Protein AF-A0A938MP90-F1 (afdb_monomer)

Structure (mmCIF, N/CA/C/O backbone):
data_AF-A0A938MP90-F1
#
_entry.id   AF-A0A938MP90-F1
#
loop_
_atom_site.group_PDB
_atom_site.id
_atom_site.type_symbol
_atom_site.label_atom_id
_atom_site.label_alt_id
_atom_site.label_comp_id
_atom_site.label_asym_id
_atom_site.label_entity_id
_atom_site.label_seq_id
_atom_site.pdbx_PDB_ins_code
_atom_site.Cartn_x
_atom_site.Cartn_y
_atom_site.Cartn_z
_atom_site.occupancy
_atom_site.B_iso_or_equiv
_atom_site.auth_seq_id
_atom_site.auth_comp_id
_atom_site.auth_asym_id
_atom_site.auth_atom_id
_atom_site.pdbx_PDB_model_num
ATOM 1 N N . MET A 1 1 ? -40.987 -25.944 -10.378 1.00 42.84 1 MET A N 1
ATOM 2 C CA . MET A 1 1 ? -39.832 -25.605 -11.232 1.00 42.84 1 MET A CA 1
ATOM 3 C C . MET A 1 1 ? -39.042 -24.527 -10.522 1.00 42.84 1 MET A C 1
ATOM 5 O O . MET A 1 1 ? -39.501 -23.396 -10.463 1.00 42.84 1 MET A O 1
ATOM 9 N N . THR A 1 2 ? -37.918 -24.881 -9.907 1.00 46.34 2 THR A N 1
ATOM 10 C CA . THR A 1 2 ? -36.898 -23.888 -9.548 1.00 46.34 2 THR A CA 1
ATOM 11 C C . THR A 1 2 ? -36.408 -23.252 -10.849 1.00 46.34 2 THR A C 1
ATOM 13 O O . THR A 1 2 ? -36.130 -24.008 -11.781 1.00 46.34 2 THR A O 1
ATOM 16 N N . PRO A 1 3 ? -36.364 -21.915 -10.972 1.00 56.22 3 PRO A N 1
ATOM 17 C CA . PRO A 1 3 ? -35.833 -21.287 -12.174 1.00 56.22 3 PRO A CA 1
ATOM 18 C C . PRO A 1 3 ? -34.393 -21.770 -12.369 1.00 56.22 3 PRO A C 1
ATOM 20 O O . PRO A 1 3 ? -33.594 -21.702 -11.432 1.00 56.22 3 PRO A O 1
ATOM 23 N N . GLU A 1 4 ? -34.083 -22.318 -13.548 1.00 62.59 4 GLU A N 1
ATOM 24 C CA . GLU A 1 4 ? -32.702 -22.634 -13.909 1.00 62.59 4 GLU A CA 1
ATOM 25 C C . GLU A 1 4 ? -31.880 -21.360 -13.734 1.00 62.59 4 GLU A C 1
ATOM 27 O O . GLU A 1 4 ? -32.208 -20.309 -14.290 1.00 62.59 4 GLU A O 1
ATOM 32 N N . SER A 1 5 ? -30.857 -21.428 -12.882 1.00 68.12 5 SER A N 1
ATOM 33 C CA . SER A 1 5 ? -29.956 -20.300 -12.692 1.00 68.12 5 SER A CA 1
ATOM 34 C C . SER A 1 5 ? -29.330 -19.957 -14.046 1.00 68.12 5 SER A C 1
ATOM 36 O O . SER A 1 5 ? -28.859 -20.870 -14.730 1.00 68.12 5 SER A O 1
ATOM 38 N N . PRO A 1 6 ? -29.336 -18.680 -14.462 1.00 75.38 6 PRO A N 1
ATOM 39 C CA . PRO A 1 6 ? -28.821 -18.299 -15.769 1.00 75.38 6 PRO A CA 1
ATOM 40 C C . PRO A 1 6 ? -27.364 -18.750 -15.911 1.00 75.38 6 PRO A C 1
ATOM 42 O O . PRO A 1 6 ? -26.549 -18.555 -15.006 1.00 75.38 6 PRO A O 1
ATOM 45 N N . SER A 1 7 ? -27.031 -19.366 -17.046 1.00 85.38 7 SER A N 1
ATOM 46 C CA . SER A 1 7 ? -25.664 -19.802 -17.329 1.00 85.38 7 SER A CA 1
ATOM 47 C C . SER A 1 7 ? -24.749 -18.582 -17.460 1.00 85.38 7 SER A C 1
ATOM 49 O O . SER A 1 7 ? -24.897 -17.789 -18.391 1.00 85.38 7 SER A O 1
ATOM 51 N N . VAL A 1 8 ? -23.798 -18.427 -16.539 1.00 89.12 8 VAL A N 1
ATOM 52 C CA . VAL A 1 8 ? -22.815 -17.335 -16.576 1.00 89.12 8 VAL A CA 1
ATOM 53 C C . VAL A 1 8 ? -21.704 -17.675 -17.571 1.00 89.12 8 VAL A C 1
ATOM 55 O O . VAL A 1 8 ? -21.086 -18.737 -17.469 1.00 89.12 8 VAL A O 1
ATOM 58 N N . PHE A 1 9 ? -21.426 -16.768 -18.514 1.00 92.88 9 PHE A N 1
ATOM 59 C CA . PHE A 1 9 ? -20.311 -16.897 -19.457 1.00 92.88 9 PHE A CA 1
ATOM 60 C C . PHE A 1 9 ? -18.977 -17.084 -18.719 1.00 92.88 9 PHE A C 1
ATOM 62 O O . PHE A 1 9 ? -18.682 -16.367 -17.765 1.00 92.88 9 PHE A O 1
ATOM 69 N N . GLN A 1 10 ? -18.163 -18.037 -19.177 1.00 95.25 10 GLN A N 1
ATOM 70 C CA . GLN A 1 10 ? -16.856 -18.331 -18.593 1.00 95.25 10 GLN A CA 1
ATOM 71 C C . GLN A 1 10 ? -15.749 -17.803 -19.519 1.00 95.25 10 GLN A C 1
ATOM 73 O O . GLN A 1 10 ? -15.523 -18.396 -20.576 1.00 95.25 10 GLN A O 1
ATOM 78 N N . PRO A 1 11 ? -15.067 -16.698 -19.161 1.00 95.94 11 PRO A N 1
ATOM 79 C CA . PRO A 1 11 ? -13.963 -16.184 -19.962 1.00 95.94 11 PRO A CA 1
ATOM 80 C C . PRO A 1 11 ? -12.750 -17.120 -19.889 1.00 95.94 11 PRO A C 1
ATOM 82 O O . PRO A 1 11 ? -12.587 -17.877 -18.936 1.00 95.94 11 PRO A O 1
ATOM 85 N N . ALA A 1 12 ? -11.859 -17.033 -20.877 1.00 95.81 12 ALA A N 1
ATOM 86 C CA . ALA A 1 12 ? -10.589 -17.763 -20.851 1.00 95.81 12 ALA A CA 1
ATOM 87 C C . ALA A 1 12 ? -9.556 -17.129 -19.900 1.00 95.81 12 ALA A C 1
ATOM 89 O O . ALA A 1 12 ? -8.666 -17.816 -19.409 1.00 95.81 12 ALA A O 1
ATOM 90 N N . LEU A 1 13 ? -9.667 -15.820 -19.652 1.00 94.50 13 LEU A N 1
ATOM 91 C CA . LEU A 1 13 ? -8.764 -15.037 -18.815 1.00 94.50 13 LEU A CA 1
ATOM 92 C C . LEU A 1 13 ? -9.501 -13.808 -18.275 1.00 94.50 13 LEU A C 1
ATOM 94 O O . LEU A 1 13 ? -10.287 -13.189 -18.995 1.00 94.50 13 LEU A O 1
ATOM 98 N N . ILE A 1 14 ? -9.214 -13.433 -17.031 1.00 94.94 14 ILE A N 1
ATOM 99 C CA . ILE A 1 14 ? -9.652 -12.172 -16.431 1.00 94.94 14 ILE A CA 1
ATOM 100 C C . ILE A 1 14 ? -8.426 -11.291 -16.208 1.00 94.94 14 ILE A C 1
ATOM 102 O O . ILE A 1 14 ? -7.503 -11.659 -15.483 1.00 94.94 14 ILE A O 1
ATOM 106 N N . PHE A 1 15 ? -8.431 -10.114 -16.824 1.00 93.81 15 PHE A N 1
ATOM 107 C CA . PHE A 1 15 ? -7.349 -9.145 -16.708 1.00 93.81 15 PHE A CA 1
ATOM 108 C C . PHE A 1 15 ? -7.728 -8.049 -15.711 1.00 93.81 15 PHE A C 1
ATOM 110 O O . PHE A 1 15 ? -8.779 -7.420 -15.842 1.00 93.81 15 PHE A O 1
ATOM 117 N N . LEU A 1 16 ? -6.885 -7.833 -14.704 1.00 93.50 16 LEU A N 1
ATOM 118 C CA . LEU A 1 16 ? -7.105 -6.872 -13.626 1.00 93.50 16 LEU A CA 1
ATOM 119 C C . LEU A 1 16 ? -6.156 -5.690 -13.794 1.00 93.50 16 LEU A C 1
ATOM 121 O O . LEU A 1 16 ? -4.963 -5.869 -14.017 1.00 93.50 16 LEU A O 1
ATOM 125 N N . THR A 1 17 ? -6.677 -4.473 -13.681 1.00 92.00 17 THR A N 1
ATOM 126 C CA . THR A 1 17 ? -5.866 -3.257 -13.777 1.00 92.00 17 THR A CA 1
ATOM 127 C C . THR A 1 17 ? -6.572 -2.068 -13.112 1.00 92.00 17 THR A C 1
ATOM 129 O O . THR A 1 17 ? -7.746 -2.159 -12.753 1.00 92.00 17 THR A O 1
ATOM 132 N N . TYR A 1 18 ? -5.856 -0.958 -12.916 1.00 83.69 18 TYR A N 1
ATOM 133 C CA . TYR A 1 18 ? -6.333 0.329 -12.373 1.00 83.69 18 TYR A CA 1
ATOM 134 C C . TYR A 1 18 ? -6.917 0.347 -10.948 1.00 83.69 18 TYR A C 1
ATOM 136 O O . TYR A 1 18 ? -7.239 1.438 -10.454 1.00 83.69 18 TYR A O 1
ATOM 144 N N . SER A 1 19 ? -7.018 -0.800 -10.280 1.00 85.56 19 SER A N 1
ATOM 145 C CA . SER A 1 19 ? -7.568 -0.954 -8.931 1.00 85.56 19 SER A CA 1
ATOM 146 C C . SER A 1 19 ? -6.771 -1.984 -8.138 1.00 85.56 19 SER A C 1
ATOM 148 O O . SER A 1 19 ? -6.215 -2.919 -8.711 1.00 85.56 19 SER A O 1
ATOM 150 N N . PHE A 1 20 ? -6.740 -1.826 -6.815 1.00 90.69 20 PHE A N 1
ATOM 151 C CA . PHE A 1 20 ? -6.134 -2.804 -5.916 1.00 90.69 20 PHE A CA 1
ATOM 152 C C . PHE A 1 20 ? -6.939 -4.122 -5.958 1.00 90.69 20 PHE A C 1
ATOM 154 O O . PHE A 1 20 ? -8.130 -4.104 -5.626 1.00 90.69 20 PHE A O 1
ATOM 161 N N . PRO A 1 21 ? -6.340 -5.256 -6.374 1.00 89.75 21 PRO A N 1
ATOM 162 C CA . PRO A 1 21 ? -7.043 -6.529 -6.505 1.00 89.75 21 PRO A CA 1
ATOM 163 C C . PRO A 1 21 ? -7.170 -7.215 -5.137 1.00 89.75 21 PRO A C 1
ATOM 165 O O . PRO A 1 21 ? -6.483 -8.193 -4.850 1.00 89.75 21 PRO A O 1
ATOM 168 N N . SER A 1 22 ? -8.045 -6.678 -4.283 1.00 92.62 22 SER A N 1
ATOM 169 C CA . SER A 1 22 ? -8.302 -7.210 -2.939 1.00 92.62 22 SER A CA 1
ATOM 170 C C . SER A 1 22 ? -8.610 -8.710 -2.963 1.00 92.62 22 SER A C 1
ATOM 172 O O . SER A 1 22 ? -9.345 -9.211 -3.820 1.00 92.62 22 SER A O 1
ATOM 174 N N . ARG A 1 23 ? -8.083 -9.437 -1.976 1.00 94.06 23 ARG A N 1
ATOM 175 C CA . ARG A 1 23 ? -8.285 -10.877 -1.797 1.00 94.06 23 ARG A CA 1
ATOM 176 C C . ARG A 1 23 ? -9.751 -11.234 -1.590 1.00 94.06 23 ARG A C 1
ATOM 178 O O . ARG A 1 23 ? -10.171 -12.290 -2.066 1.00 94.06 23 ARG A O 1
ATOM 185 N N . THR A 1 24 ? -10.538 -10.381 -0.929 1.00 91.81 24 THR A N 1
ATOM 186 C CA . THR A 1 24 ? -11.981 -10.618 -0.764 1.00 91.81 24 THR A CA 1
ATOM 187 C C . THR A 1 24 ? -12.698 -10.531 -2.111 1.00 91.81 24 THR A C 1
ATOM 189 O O . THR A 1 24 ? -13.492 -11.414 -2.435 1.00 91.81 24 THR A O 1
ATOM 192 N N . TYR A 1 25 ? -12.340 -9.560 -2.957 1.00 90.50 25 TYR A N 1
ATOM 193 C CA . TYR A 1 25 ? -12.893 -9.420 -4.309 1.00 90.50 25 TYR A CA 1
ATOM 194 C C . TYR A 1 25 ? -12.448 -10.552 -5.236 1.00 90.50 25 TYR A C 1
ATOM 196 O O . TYR A 1 25 ? -13.277 -11.146 -5.924 1.00 90.50 25 TYR A O 1
ATOM 204 N N . LEU A 1 26 ? -11.165 -10.922 -5.212 1.00 92.75 26 LEU A N 1
ATOM 205 C CA . LEU A 1 26 ? -10.653 -12.072 -5.964 1.00 92.75 26 LEU A CA 1
ATOM 206 C C . LEU A 1 26 ? -11.348 -13.374 -5.554 1.00 92.75 26 LEU A C 1
ATOM 208 O O . LEU A 1 26 ? -11.634 -14.211 -6.410 1.00 92.75 26 LEU A O 1
ATOM 212 N N . ARG A 1 27 ? -11.657 -13.550 -4.263 1.00 92.56 27 ARG A N 1
ATOM 213 C CA . ARG A 1 27 ? -12.452 -14.683 -3.777 1.00 92.56 27 ARG A CA 1
ATOM 214 C C . ARG A 1 27 ? -13.852 -14.689 -4.394 1.00 92.56 27 ARG A C 1
ATOM 216 O O . ARG A 1 27 ? -14.271 -15.746 -4.855 1.00 92.56 27 ARG A O 1
ATOM 223 N N . GLN A 1 28 ? -14.537 -13.544 -4.472 1.00 90.81 28 GLN A N 1
ATOM 224 C CA . GLN A 1 28 ? -15.846 -13.462 -5.142 1.00 90.81 28 GLN A CA 1
ATOM 225 C C . GLN A 1 28 ? -15.752 -13.777 -6.636 1.00 90.81 28 GLN A C 1
ATOM 227 O O . GLN A 1 28 ? -16.536 -14.574 -7.146 1.00 90.81 28 GLN A O 1
ATOM 232 N N . ILE A 1 29 ? -14.759 -13.219 -7.334 1.00 93.50 29 ILE A N 1
ATOM 233 C CA . ILE A 1 29 ? -14.530 -13.491 -8.761 1.00 93.50 29 ILE A CA 1
ATOM 234 C C . ILE A 1 29 ? -14.360 -14.999 -8.988 1.00 93.50 29 ILE A C 1
ATOM 236 O O . ILE A 1 29 ? -15.017 -15.565 -9.860 1.00 93.50 29 ILE A O 1
ATOM 240 N N . ARG A 1 30 ? -13.557 -15.671 -8.155 1.00 93.38 30 ARG A N 1
ATOM 241 C CA . ARG A 1 30 ? -13.296 -17.119 -8.245 1.00 93.38 30 ARG A CA 1
ATOM 242 C C . ARG A 1 30 ? -14.498 -18.001 -7.886 1.00 93.38 30 ARG A C 1
ATOM 244 O O . ARG A 1 30 ? -14.520 -19.161 -8.285 1.00 93.38 30 ARG A O 1
ATOM 251 N N . ARG A 1 31 ? -15.499 -17.486 -7.157 1.00 91.75 31 ARG A N 1
ATOM 252 C CA . ARG A 1 31 ? -16.765 -18.210 -6.906 1.00 91.75 31 ARG A CA 1
ATOM 253 C C . ARG A 1 31 ? -17.603 -18.351 -8.176 1.00 91.75 31 ARG A C 1
ATOM 255 O O . ARG A 1 31 ? -18.338 -19.324 -8.311 1.00 91.75 31 ARG A O 1
ATOM 262 N N . VAL A 1 32 ? -17.494 -17.385 -9.087 1.00 93.81 32 VAL A N 1
ATOM 263 C CA . VAL A 1 32 ? -18.327 -17.294 -10.296 1.00 93.81 32 VAL A CA 1
ATOM 264 C C . VAL A 1 32 ? -17.571 -17.750 -11.543 1.00 93.81 32 VAL A C 1
ATOM 266 O O . VAL A 1 32 ? -18.119 -18.472 -12.379 1.00 93.81 32 VAL A O 1
ATOM 269 N N . PHE A 1 33 ? -16.310 -17.343 -11.671 1.00 95.38 33 PHE A N 1
ATOM 270 C CA . PHE A 1 33 ? -15.490 -17.589 -12.848 1.00 95.38 33 PHE A CA 1
ATOM 271 C C . PHE A 1 33 ? -14.375 -18.584 -12.544 1.00 95.38 33 PHE A C 1
ATOM 273 O O . PHE A 1 33 ? -13.603 -18.416 -11.602 1.00 95.38 33 PHE A O 1
ATOM 280 N N . ARG A 1 34 ? -14.245 -19.595 -13.403 1.00 93.25 34 ARG A N 1
ATOM 281 C CA . ARG A 1 34 ? -13.168 -20.600 -13.347 1.00 93.25 34 ARG A CA 1
ATOM 282 C C . ARG A 1 34 ? -11.915 -20.179 -14.124 1.00 93.25 34 ARG A C 1
ATOM 284 O O . ARG A 1 34 ? -11.038 -21.001 -14.369 1.00 93.25 34 ARG A O 1
ATOM 291 N N . ALA A 1 35 ? -11.862 -18.919 -14.545 1.00 94.31 35 ALA A N 1
ATOM 292 C CA . ALA A 1 35 ? -10.788 -18.363 -15.351 1.00 94.31 35 ALA A CA 1
ATOM 293 C C . ALA A 1 35 ? -9.581 -17.966 -14.483 1.00 94.31 35 ALA A C 1
ATOM 295 O O . ALA A 1 35 ? -9.774 -17.486 -13.360 1.00 94.31 35 ALA A O 1
ATOM 296 N N . PRO A 1 36 ? -8.344 -18.093 -14.995 1.00 93.31 36 PRO A N 1
ATOM 297 C CA . PRO A 1 36 ? -7.187 -17.473 -14.367 1.00 93.31 36 PRO A CA 1
ATOM 298 C C . PRO A 1 36 ? -7.341 -15.946 -14.330 1.00 93.31 36 PRO A C 1
ATOM 300 O O . PRO A 1 36 ? -8.009 -15.341 -15.173 1.00 93.31 36 PRO A O 1
ATOM 303 N N . THR A 1 37 ? -6.692 -15.328 -13.347 1.00 93.69 37 THR A N 1
ATOM 304 C CA . THR A 1 37 ? -6.604 -13.873 -13.195 1.00 93.69 37 THR A CA 1
ATOM 305 C C . THR A 1 37 ? -5.163 -13.436 -13.391 1.00 93.69 37 THR A C 1
ATOM 307 O O . THR A 1 37 ? -4.280 -14.059 -12.809 1.00 93.69 37 THR A O 1
ATOM 310 N N . ILE A 1 38 ? -4.936 -12.371 -14.157 1.00 94.56 38 ILE A N 1
ATOM 311 C CA . ILE A 1 38 ? -3.617 -11.746 -14.325 1.00 94.56 38 ILE A CA 1
ATOM 312 C C . ILE A 1 38 ? -3.757 -10.249 -14.070 1.00 94.56 38 ILE A C 1
ATOM 314 O O . ILE A 1 38 ? -4.685 -9.613 -14.576 1.00 94.56 38 ILE A O 1
ATOM 318 N N . SER A 1 39 ? -2.836 -9.685 -13.299 1.00 94.50 39 SER A N 1
ATOM 319 C CA . SER A 1 39 ? -2.770 -8.262 -12.999 1.00 94.50 39 SER A CA 1
ATOM 320 C C . SER A 1 39 ? -1.780 -7.527 -13.903 1.00 94.50 39 SER A C 1
ATOM 322 O O . SER A 1 39 ? -0.648 -7.964 -14.120 1.00 94.50 39 SER A O 1
ATOM 324 N N . SER A 1 40 ? -2.182 -6.357 -14.392 1.00 95.31 40 SER A N 1
ATOM 325 C CA . SER A 1 40 ? -1.273 -5.357 -14.942 1.00 95.31 40 SER A CA 1
ATOM 326 C C . SER A 1 40 ? -1.391 -4.061 -14.167 1.00 95.31 40 SER A C 1
ATOM 328 O O . SER A 1 40 ? -2.476 -3.502 -13.980 1.00 95.31 40 SER A O 1
ATOM 330 N N . TYR A 1 41 ? -0.235 -3.568 -13.751 1.00 96.69 41 TYR A N 1
ATOM 331 C CA . TYR A 1 41 ? -0.112 -2.376 -12.944 1.00 96.69 41 TYR A CA 1
ATOM 332 C C . TYR A 1 41 ? 0.498 -1.227 -13.744 1.00 96.69 41 TYR A C 1
ATOM 334 O O . TYR A 1 41 ? 1.440 -1.399 -14.523 1.00 96.69 41 TYR A O 1
ATOM 342 N N . GLY A 1 42 ? -0.050 -0.040 -13.514 1.00 94.81 42 GLY A N 1
ATOM 343 C CA . GLY A 1 42 ? 0.290 1.167 -14.236 1.00 94.81 42 GLY A CA 1
ATOM 344 C C . GLY A 1 42 ? -0.634 2.326 -13.892 1.00 94.81 42 GLY A C 1
ATOM 345 O O . GLY A 1 42 ? -1.521 2.209 -13.041 1.00 94.81 42 GLY A O 1
ATOM 346 N N . SER A 1 43 ? -0.450 3.438 -14.591 1.00 92.94 43 SER A N 1
ATOM 347 C CA . SER A 1 43 ? -1.325 4.607 -14.505 1.00 92.94 43 SER A CA 1
ATOM 348 C C . SER A 1 43 ? -1.606 5.183 -15.891 1.00 92.94 43 SER A C 1
ATOM 350 O O . SER A 1 43 ? -0.996 4.777 -16.879 1.00 92.94 43 SER A O 1
ATOM 352 N N . THR A 1 44 ? -2.529 6.141 -15.975 1.00 91.19 44 THR A N 1
ATOM 353 C CA . THR A 1 44 ? -2.802 6.865 -17.225 1.00 91.19 44 THR A CA 1
ATOM 354 C C . THR A 1 44 ? -1.545 7.564 -17.746 1.00 91.19 44 THR A C 1
ATOM 356 O O . THR A 1 44 ? -1.276 7.550 -18.941 1.00 91.19 44 THR A O 1
ATOM 359 N N . GLU A 1 45 ? -0.754 8.137 -16.841 1.00 91.56 45 GLU A N 1
ATOM 360 C CA . GLU A 1 45 ? 0.479 8.869 -17.131 1.00 91.56 45 GLU A CA 1
ATOM 361 C C . GLU A 1 45 ? 1.624 7.936 -17.535 1.00 91.56 45 GLU A C 1
ATOM 363 O O . GLU A 1 45 ? 2.481 8.321 -18.327 1.00 91.56 45 GLU A O 1
ATOM 368 N N . THR A 1 46 ? 1.657 6.720 -16.975 1.00 93.31 46 THR A N 1
ATOM 369 C CA . THR A 1 46 ? 2.819 5.827 -17.076 1.00 93.31 46 THR A CA 1
ATOM 370 C C . THR A 1 46 ? 2.634 4.634 -18.009 1.00 93.31 46 THR A C 1
ATOM 372 O O . THR A 1 46 ? 3.619 4.001 -18.385 1.00 93.31 46 THR A O 1
ATOM 375 N N . GLY A 1 47 ? 1.405 4.320 -18.425 1.00 92.69 47 GLY A N 1
ATOM 376 C CA . GLY A 1 47 ? 1.109 3.096 -19.171 1.00 92.69 47 GLY A CA 1
ATOM 377 C C . GLY A 1 47 ? 1.340 1.843 -18.319 1.00 92.69 47 GLY A C 1
ATOM 378 O O . GLY A 1 47 ? 1.159 1.876 -17.105 1.00 92.69 47 GLY A O 1
ATOM 379 N N . HIS A 1 48 ? 1.732 0.727 -18.941 1.00 94.12 48 HIS A N 1
ATOM 380 C CA . HIS A 1 48 ? 1.933 -0.554 -18.252 1.00 94.12 48 HIS A CA 1
ATOM 381 C C . HIS A 1 48 ? 3.347 -0.667 -17.670 1.00 94.12 48 HIS A C 1
ATOM 383 O O . HIS A 1 48 ? 4.306 -0.925 -18.397 1.00 94.12 48 HIS A O 1
ATOM 389 N N . VAL A 1 49 ? 3.463 -0.509 -16.351 1.00 97.12 49 VAL A N 1
ATOM 390 C CA . VAL A 1 49 ? 4.744 -0.501 -15.625 1.00 97.12 49 VAL A CA 1
ATOM 391 C C . VAL A 1 49 ? 5.144 -1.910 -15.185 1.00 97.12 49 VAL A C 1
ATOM 393 O O . VAL A 1 49 ? 6.302 -2.294 -15.337 1.00 97.12 49 VAL A O 1
ATOM 396 N N . PHE A 1 50 ? 4.192 -2.695 -14.671 1.00 97.69 50 PHE A N 1
ATOM 397 C CA . PHE A 1 50 ? 4.413 -4.082 -14.251 1.00 97.69 50 PHE A CA 1
ATOM 398 C C . PHE A 1 50 ? 3.320 -5.015 -14.792 1.00 97.69 50 PHE A C 1
ATOM 400 O O . PHE A 1 50 ? 2.164 -4.612 -14.959 1.00 97.69 50 PHE A O 1
ATOM 407 N N . MET A 1 51 ? 3.674 -6.278 -15.025 1.00 96.38 51 MET A N 1
ATOM 408 C CA . MET A 1 51 ? 2.746 -7.337 -15.429 1.00 96.38 51 MET A CA 1
ATOM 409 C C . MET A 1 51 ? 2.982 -8.604 -14.610 1.00 96.38 51 MET A C 1
ATOM 411 O O . MET A 1 51 ? 4.124 -8.997 -14.377 1.00 96.38 51 MET A O 1
ATOM 415 N N . GLU A 1 52 ? 1.898 -9.218 -14.150 1.00 96.75 52 GLU A N 1
ATOM 416 C CA . GLU A 1 52 ? 1.934 -10.455 -13.381 1.00 96.75 52 GLU A CA 1
ATOM 417 C C . GLU A 1 52 ? 2.268 -11.635 -14.301 1.00 96.75 52 GLU A C 1
ATOM 419 O O . GLU A 1 52 ? 1.703 -11.769 -15.388 1.00 96.75 52 GLU A O 1
ATOM 424 N N . CYS A 1 53 ? 3.214 -12.471 -13.880 1.00 96.06 53 CYS A N 1
ATOM 425 C CA . CYS A 1 53 ? 3.557 -13.713 -14.558 1.00 96.06 53 CYS A CA 1
ATOM 426 C C . CYS A 1 53 ? 2.732 -14.893 -14.033 1.00 96.06 53 CYS A C 1
ATOM 428 O O . CYS A 1 53 ? 1.928 -14.785 -13.110 1.00 96.06 53 CYS A O 1
ATOM 430 N N . GLU A 1 54 ? 2.985 -16.059 -14.606 1.00 94.06 54 GLU A N 1
ATOM 431 C CA . GLU A 1 54 ? 2.307 -17.318 -14.321 1.00 94.06 54 GLU A CA 1
ATOM 432 C C . GLU A 1 54 ? 2.534 -17.807 -12.872 1.00 94.06 54 GLU A C 1
ATOM 434 O O . GLU A 1 54 ? 1.709 -18.543 -12.335 1.00 94.06 54 GLU A O 1
ATOM 439 N N . ASP A 1 55 ? 3.608 -17.346 -12.217 1.00 94.06 55 ASP A N 1
ATOM 440 C CA . ASP A 1 55 ? 3.924 -17.604 -10.801 1.00 94.06 55 ASP A CA 1
ATOM 441 C C . ASP A 1 55 ? 3.327 -16.559 -9.833 1.00 94.06 55 ASP A C 1
ATOM 443 O O . ASP A 1 55 ? 3.625 -16.573 -8.633 1.00 94.06 55 ASP A O 1
ATOM 447 N N . GLY A 1 56 ? 2.537 -15.606 -10.337 1.00 93.38 56 GLY A N 1
ATOM 448 C CA . GLY A 1 56 ? 1.932 -14.536 -9.539 1.00 93.38 56 GLY A CA 1
ATOM 449 C C . GLY A 1 56 ? 2.911 -13.444 -9.088 1.00 93.38 56 GLY A C 1
ATOM 450 O O . GLY A 1 56 ? 2.648 -12.739 -8.113 1.00 93.38 56 GLY A O 1
ATOM 451 N N . ARG A 1 57 ? 4.074 -13.317 -9.746 1.00 96.81 57 ARG A N 1
ATOM 452 C CA . ARG A 1 57 ? 5.040 -12.228 -9.504 1.00 96.81 57 ARG A CA 1
ATOM 453 C C . ARG A 1 57 ? 4.865 -11.121 -10.531 1.00 96.81 57 ARG A C 1
ATOM 455 O O . ARG A 1 57 ? 4.613 -11.395 -11.698 1.00 96.81 57 ARG A O 1
ATOM 462 N N . LEU A 1 58 ? 5.054 -9.871 -10.126 1.00 97.31 58 LEU A N 1
ATOM 463 C CA . LEU A 1 58 ? 4.937 -8.708 -11.005 1.00 97.31 58 LEU A CA 1
ATOM 464 C C . LEU A 1 58 ? 6.311 -8.340 -11.577 1.00 97.31 58 LEU A C 1
ATOM 466 O O . LEU A 1 58 ? 7.193 -7.903 -10.840 1.00 97.31 58 LEU A O 1
ATOM 470 N N . HIS A 1 59 ? 6.487 -8.480 -12.887 1.00 98.12 59 HIS A N 1
ATOM 471 C CA . HIS A 1 59 ? 7.722 -8.128 -13.587 1.00 98.12 59 HIS A CA 1
ATOM 472 C C . HIS A 1 59 ? 7.624 -6.746 -14.225 1.00 98.12 59 HIS A C 1
ATOM 474 O O . HIS A 1 59 ? 6.605 -6.412 -14.833 1.00 98.12 59 HIS A O 1
ATOM 480 N N . GLN A 1 60 ? 8.683 -5.948 -14.087 1.00 98.12 60 GLN A N 1
ATOM 481 C CA . GLN A 1 60 ? 8.777 -4.639 -14.728 1.00 98.12 60 GLN A CA 1
ATOM 482 C C . GLN A 1 60 ? 8.774 -4.792 -16.253 1.00 98.12 60 GLN A C 1
ATOM 484 O O . GLN A 1 60 ? 9.501 -5.618 -16.805 1.00 98.12 60 GLN A O 1
ATOM 489 N N . ASN A 1 61 ? 8.017 -3.943 -16.944 1.00 96.88 61 ASN A N 1
ATOM 490 C CA . ASN A 1 61 ? 8.107 -3.812 -18.392 1.00 96.88 61 ASN A CA 1
ATOM 491 C C . ASN A 1 61 ? 9.318 -2.935 -18.759 1.00 96.88 61 ASN A C 1
ATOM 493 O O . ASN A 1 61 ? 9.199 -1.716 -18.908 1.00 96.88 61 ASN A O 1
ATOM 497 N N . THR A 1 62 ? 10.503 -3.548 -18.829 1.00 96.94 62 THR A N 1
ATOM 498 C CA . THR A 1 62 ? 11.784 -2.841 -19.014 1.00 96.94 62 THR A CA 1
ATOM 499 C C . THR A 1 62 ? 11.933 -2.161 -20.367 1.00 96.94 62 THR A C 1
ATOM 501 O O . THR A 1 62 ? 12.664 -1.180 -20.458 1.00 96.94 62 THR A O 1
ATOM 504 N N . ASP A 1 63 ? 11.226 -2.642 -21.389 1.00 95.06 63 ASP A N 1
ATOM 505 C CA . ASP A 1 63 ? 11.239 -2.037 -22.726 1.00 95.06 63 ASP A CA 1
ATOM 506 C C . ASP A 1 63 ? 10.400 -0.751 -22.769 1.00 95.06 63 ASP A C 1
ATOM 508 O O . ASP A 1 63 ? 10.606 0.115 -23.615 1.00 95.06 63 ASP A O 1
ATOM 512 N N . HIS A 1 64 ? 9.460 -0.602 -21.831 1.00 95.25 64 HIS A N 1
ATOM 513 C CA . HIS A 1 64 ? 8.550 0.540 -21.756 1.00 95.25 64 HIS A CA 1
ATOM 514 C C . HIS A 1 64 ? 8.982 1.587 -20.728 1.00 95.25 64 HIS A C 1
ATOM 516 O O . HIS A 1 64 ? 8.752 2.780 -20.924 1.00 95.25 64 HIS A O 1
ATOM 522 N N . CYS A 1 65 ? 9.578 1.174 -19.607 1.00 96.81 65 CYS A N 1
ATOM 523 C CA . CYS A 1 65 ? 9.884 2.101 -18.522 1.00 96.81 65 CYS A CA 1
ATOM 524 C C . CYS A 1 65 ? 11.070 1.681 -17.648 1.00 96.81 65 CYS A C 1
ATOM 526 O O . CYS A 1 65 ? 11.396 0.501 -17.487 1.00 96.81 65 CYS A O 1
ATOM 528 N N . ARG A 1 66 ? 11.658 2.680 -16.987 1.00 97.31 66 ARG A N 1
ATOM 529 C CA . ARG A 1 66 ? 12.575 2.528 -15.855 1.00 97.31 66 ARG A CA 1
ATOM 530 C C . ARG A 1 66 ? 11.840 2.865 -14.565 1.00 97.31 66 ARG A C 1
ATOM 532 O O . ARG A 1 66 ? 11.222 3.921 -14.456 1.00 97.31 66 ARG A O 1
ATOM 539 N N . VAL A 1 67 ? 11.980 1.995 -13.571 1.00 98.19 67 VAL A N 1
ATOM 540 C CA . VAL A 1 67 ? 11.452 2.213 -12.222 1.00 98.19 67 VAL A CA 1
ATOM 541 C C . VAL A 1 67 ? 12.599 2.438 -11.243 1.00 98.19 67 VAL A C 1
ATOM 543 O O . VAL A 1 67 ? 13.401 1.538 -10.991 1.00 98.19 67 VAL A O 1
ATOM 546 N N . ASP A 1 68 ? 12.674 3.633 -10.669 1.00 97.62 68 ASP A N 1
ATOM 547 C CA . ASP A 1 68 ? 13.530 3.915 -9.523 1.00 97.62 68 ASP A CA 1
ATOM 548 C C . ASP A 1 68 ? 12.747 3.605 -8.242 1.00 97.62 68 ASP A C 1
ATOM 550 O O . ASP A 1 68 ? 11.806 4.311 -7.874 1.00 97.62 68 ASP A O 1
ATOM 554 N N . PHE A 1 69 ? 13.120 2.512 -7.580 1.00 96.38 69 PHE A N 1
ATOM 555 C CA . PHE A 1 69 ? 12.532 2.115 -6.306 1.00 96.38 69 PHE A CA 1
ATOM 556 C C . PHE A 1 69 ? 13.175 2.901 -5.163 1.00 96.38 69 PHE A C 1
ATOM 558 O O . PHE A 1 69 ? 14.401 2.938 -5.042 1.00 96.38 69 PHE A O 1
ATOM 565 N N . GLN A 1 70 ? 12.346 3.518 -4.325 1.00 92.44 70 GLN A N 1
ATOM 566 C CA . GLN A 1 70 ? 12.793 4.243 -3.143 1.00 92.44 70 GLN A CA 1
ATOM 567 C C . GLN A 1 70 ? 12.325 3.502 -1.884 1.00 92.44 70 GLN A C 1
ATOM 569 O O . GLN A 1 70 ? 11.148 3.634 -1.526 1.00 92.44 70 GLN A O 1
ATOM 574 N N . PRO A 1 71 ? 13.210 2.735 -1.219 1.00 89.31 71 PRO A N 1
ATOM 575 C CA . PRO A 1 71 ? 12.849 1.983 -0.025 1.00 89.31 71 PRO A CA 1
ATOM 576 C C . PRO A 1 71 ? 12.463 2.916 1.123 1.00 89.31 71 PRO A C 1
ATOM 578 O O . PRO A 1 71 ? 12.936 4.052 1.218 1.00 89.31 71 PRO A O 1
ATOM 581 N N . TRP A 1 72 ? 11.608 2.423 2.009 1.00 84.12 72 TRP A N 1
ATOM 582 C CA . TRP A 1 72 ? 11.330 3.072 3.282 1.00 84.12 72 TRP A CA 1
ATOM 583 C C . TRP A 1 72 ? 12.453 2.807 4.283 1.00 84.12 72 TRP A C 1
ATOM 585 O O . TRP A 1 72 ? 13.127 1.779 4.245 1.00 84.12 72 TRP A O 1
ATOM 595 N N . ALA A 1 73 ? 12.644 3.742 5.211 1.00 75.75 73 ALA A N 1
ATOM 596 C CA . ALA A 1 73 ? 13.569 3.541 6.315 1.00 75.75 73 ALA A CA 1
ATOM 597 C C . ALA A 1 73 ? 13.077 2.413 7.239 1.00 75.75 73 ALA A C 1
ATOM 599 O O . ALA A 1 73 ? 11.875 2.182 7.404 1.00 75.75 73 ALA A O 1
ATOM 600 N N . THR A 1 74 ? 14.010 1.715 7.877 1.00 67.94 74 THR A N 1
ATOM 601 C CA . THR A 1 74 ? 13.707 0.878 9.046 1.00 67.94 74 THR A CA 1
ATOM 602 C C . THR A 1 74 ? 13.375 1.805 10.224 1.00 67.94 74 THR A C 1
ATOM 604 O O . THR A 1 74 ? 14.088 2.790 10.402 1.00 67.94 74 THR A O 1
ATOM 607 N N . PRO A 1 75 ? 12.334 1.534 11.038 1.00 64.44 75 PRO A N 1
ATOM 608 C CA . PRO A 1 75 ? 11.499 0.325 11.092 1.00 64.44 75 PRO A CA 1
ATOM 609 C C . PRO A 1 75 ? 10.227 0.366 10.225 1.00 64.44 75 PRO A C 1
ATOM 611 O O . PRO A 1 75 ? 9.462 -0.593 10.226 1.00 64.44 75 PRO A O 1
ATOM 614 N N . SER A 1 76 ? 9.990 1.450 9.489 1.00 63.38 76 SER A N 1
ATOM 615 C CA . SER A 1 76 ? 8.730 1.726 8.788 1.00 63.38 76 SER A CA 1
ATOM 616 C C . SER A 1 76 ? 8.401 0.760 7.643 1.00 63.38 76 SER A C 1
ATOM 618 O O . SER A 1 76 ? 7.241 0.608 7.285 1.00 63.38 76 SER A O 1
ATOM 620 N N . GLY A 1 77 ? 9.386 0.085 7.054 1.00 65.94 77 GLY A N 1
ATOM 621 C CA . GLY A 1 77 ? 9.130 -0.895 5.987 1.00 65.94 77 GLY A CA 1
ATOM 622 C C . GLY A 1 77 ? 10.324 -1.739 5.564 1.00 65.94 77 GLY A C 1
ATOM 623 O O . GLY A 1 77 ? 10.135 -2.753 4.894 1.00 65.94 77 GLY A O 1
ATOM 624 N N . GLY A 1 78 ? 11.535 -1.354 5.977 1.00 76.75 78 GLY A N 1
ATOM 625 C CA . GLY A 1 78 ? 12.759 -2.043 5.584 1.00 76.75 78 GLY A CA 1
ATOM 626 C C . GLY A 1 78 ? 13.094 -1.853 4.097 1.00 76.75 78 GLY A C 1
ATOM 627 O O . GLY A 1 78 ? 12.407 -1.118 3.387 1.00 76.75 78 GLY A O 1
ATOM 628 N N . PRO A 1 79 ? 14.153 -2.517 3.602 1.00 86.25 79 PRO A N 1
ATOM 629 C CA . PRO A 1 79 ? 14.676 -2.275 2.258 1.00 86.25 79 PRO A CA 1
ATOM 630 C C . PRO A 1 79 ? 13.757 -2.776 1.136 1.00 86.25 79 PRO A C 1
ATOM 632 O O . PRO A 1 79 ? 13.965 -2.410 -0.016 1.00 86.25 79 PRO A O 1
ATOM 635 N N . ASP A 1 80 ? 12.754 -3.596 1.455 1.00 93.25 80 ASP A N 1
ATOM 636 C CA . ASP A 1 80 ? 11.942 -4.292 0.455 1.00 93.25 80 ASP A CA 1
ATOM 637 C C . ASP A 1 80 ? 10.606 -3.601 0.171 1.00 93.25 80 ASP A C 1
ATOM 639 O O . ASP A 1 80 ? 9.965 -3.914 -0.831 1.00 93.25 80 ASP A O 1
ATOM 643 N N . ARG A 1 81 ? 10.172 -2.661 1.020 1.00 93.44 81 ARG A N 1
ATOM 644 C CA . ARG A 1 81 ? 8.944 -1.873 0.830 1.00 93.44 81 ARG A CA 1
ATOM 645 C C . ARG A 1 81 ? 9.283 -0.424 0.535 1.00 93.44 81 ARG A C 1
ATOM 647 O O . ARG A 1 81 ? 10.171 0.147 1.161 1.00 93.44 81 ARG A O 1
ATOM 654 N N . GLY A 1 82 ? 8.582 0.183 -0.416 1.00 91.56 82 GLY A N 1
ATOM 655 C CA . GLY A 1 82 ? 8.944 1.522 -0.858 1.00 91.56 82 GLY A CA 1
ATOM 656 C C . GLY A 1 82 ? 8.040 2.110 -1.926 1.00 91.56 82 GLY A C 1
ATOM 657 O O . GLY A 1 82 ? 7.049 1.510 -2.343 1.00 91.56 82 GLY A O 1
ATOM 658 N N . ARG A 1 83 ? 8.404 3.317 -2.361 1.00 94.00 83 ARG A N 1
ATOM 659 C CA . ARG A 1 83 ? 7.710 4.060 -3.419 1.00 94.00 83 ARG A CA 1
ATOM 660 C C . ARG A 1 83 ? 8.312 3.751 -4.784 1.00 94.00 83 ARG A C 1
ATOM 662 O O . ARG A 1 83 ? 9.485 3.390 -4.893 1.00 94.00 83 ARG A O 1
ATOM 669 N N . LEU A 1 84 ? 7.516 3.970 -5.823 1.00 96.31 84 LEU A N 1
ATOM 670 C CA . LEU A 1 84 ? 7.928 3.814 -7.213 1.00 96.31 84 LEU A CA 1
ATOM 671 C C . LEU A 1 84 ? 8.004 5.181 -7.897 1.00 96.31 84 LEU A C 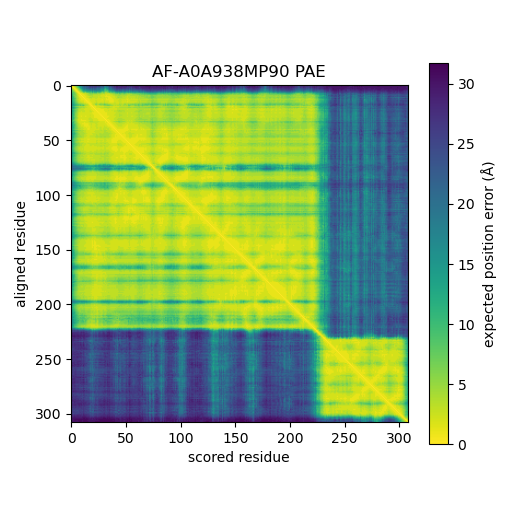1
ATOM 673 O O . LEU A 1 84 ? 6.998 5.882 -8.001 1.00 96.31 84 LEU A O 1
ATOM 677 N N . LEU A 1 85 ? 9.184 5.535 -8.404 1.00 97.50 85 LEU A N 1
ATOM 678 C CA . LEU A 1 85 ? 9.355 6.661 -9.317 1.00 97.50 85 LEU A CA 1
ATOM 679 C C . LEU A 1 85 ? 9.522 6.109 -10.733 1.00 97.50 85 LEU A C 1
ATOM 681 O O . LEU A 1 85 ? 10.403 5.284 -10.981 1.00 97.50 85 LEU A O 1
ATOM 685 N N . VAL A 1 86 ? 8.676 6.543 -11.662 1.00 97.81 86 VAL A N 1
ATOM 686 C CA . VAL A 1 86 ? 8.599 5.947 -13.001 1.00 97.81 86 VAL A CA 1
ATOM 687 C C . VAL A 1 86 ? 9.092 6.925 -14.059 1.00 97.81 86 VAL A C 1
ATOM 689 O O . VAL A 1 86 ? 8.688 8.085 -14.099 1.00 97.81 86 VAL A O 1
ATOM 692 N N . THR A 1 87 ? 9.957 6.432 -14.937 1.00 96.75 87 THR A N 1
ATOM 693 C CA . THR A 1 87 ? 10.379 7.112 -16.161 1.00 96.75 87 THR A CA 1
ATOM 694 C C . THR A 1 87 ? 9.909 6.294 -17.354 1.00 96.75 87 THR A C 1
ATOM 696 O O . THR A 1 87 ? 10.264 5.121 -17.463 1.00 96.75 87 THR A O 1
ATOM 699 N N . VAL A 1 88 ? 9.107 6.891 -18.234 1.00 96.25 88 VAL A N 1
ATOM 700 C CA . VAL A 1 88 ? 8.535 6.201 -19.401 1.00 96.25 88 VAL A CA 1
ATOM 701 C C . VAL A 1 88 ? 9.378 6.477 -20.635 1.00 96.25 88 VAL A C 1
ATOM 703 O O . VAL A 1 88 ? 9.812 7.605 -20.870 1.00 96.25 88 VAL A O 1
ATOM 706 N N . PHE A 1 89 ? 9.592 5.441 -21.434 1.00 93.81 89 PHE A N 1
ATOM 707 C CA . PHE A 1 89 ? 10.285 5.528 -22.707 1.00 93.81 89 PHE A CA 1
ATOM 708 C C . PHE A 1 89 ? 9.288 5.708 -23.852 1.00 93.81 89 PHE A C 1
ATOM 710 O O . PHE A 1 89 ? 8.101 5.420 -23.732 1.00 93.81 89 PHE A O 1
ATOM 717 N N . HIS A 1 90 ? 9.778 6.188 -24.991 1.00 86.81 90 HIS A N 1
ATOM 718 C CA . HIS A 1 90 ? 9.027 6.185 -26.252 1.00 86.81 90 HIS A CA 1
ATOM 719 C C . HIS A 1 90 ? 7.718 7.005 -26.275 1.00 86.81 90 HIS A C 1
ATOM 721 O O . HIS A 1 90 ? 6.915 6.838 -27.190 1.00 86.81 90 HIS A O 1
ATOM 727 N N . ASN A 1 91 ? 7.526 7.951 -25.347 1.00 83.44 91 ASN A N 1
ATOM 728 C CA . ASN A 1 91 ? 6.442 8.934 -25.412 1.00 83.44 91 ASN A CA 1
ATOM 729 C C . ASN A 1 91 ? 6.979 10.325 -25.793 1.00 83.44 91 ASN A C 1
ATOM 731 O O . ASN A 1 91 ? 7.409 11.099 -24.941 1.00 83.44 91 ASN A O 1
ATOM 735 N N . SER A 1 92 ? 6.960 10.646 -27.090 1.00 84.06 92 SER A N 1
ATOM 736 C CA . SER A 1 92 ? 7.455 11.928 -27.618 1.00 84.06 92 SER A CA 1
ATOM 737 C C . SER A 1 92 ? 6.553 13.127 -27.311 1.00 84.06 92 SER A C 1
ATOM 739 O O . SER A 1 92 ? 6.975 14.264 -27.498 1.00 84.06 92 SER A O 1
ATOM 741 N N . TRP A 1 93 ? 5.312 12.888 -26.880 1.00 88.25 93 TRP A N 1
ATOM 742 C CA . TRP A 1 93 ? 4.314 13.934 -26.629 1.00 88.25 93 TRP A CA 1
ATOM 743 C C . TRP A 1 93 ? 4.214 14.304 -25.152 1.00 88.25 93 TRP A C 1
ATOM 745 O O . TRP A 1 93 ? 3.861 15.432 -24.818 1.00 88.25 93 TRP A O 1
ATOM 755 N N . PHE A 1 94 ? 4.524 13.356 -24.268 1.00 85.06 94 PHE A N 1
ATOM 756 C CA . PHE A 1 94 ? 4.418 13.516 -22.827 1.00 85.06 94 PHE A CA 1
ATOM 757 C C . PHE A 1 94 ? 5.606 12.835 -22.144 1.00 85.06 94 PHE A C 1
ATOM 759 O O . PHE A 1 94 ? 5.632 11.618 -21.951 1.00 85.06 94 PHE A O 1
ATOM 766 N N . ILE A 1 95 ? 6.616 13.642 -21.815 1.00 88.06 95 ILE A N 1
ATOM 767 C CA . ILE A 1 95 ? 7.857 13.177 -21.196 1.00 88.06 95 ILE A CA 1
ATOM 768 C C . ILE A 1 95 ? 7.637 13.041 -19.688 1.00 88.06 95 ILE A C 1
ATOM 770 O O . ILE A 1 95 ? 7.414 14.028 -18.989 1.00 88.06 95 ILE A O 1
ATOM 774 N N . VAL A 1 96 ? 7.742 11.811 -19.191 1.00 90.88 96 VAL A N 1
ATOM 775 C CA . VAL A 1 96 ? 7.582 11.469 -17.774 1.00 90.88 96 VAL A CA 1
ATOM 776 C C . VAL A 1 96 ? 8.928 11.006 -17.233 1.00 90.88 96 VAL A C 1
ATOM 778 O O . VAL A 1 96 ? 9.406 9.939 -17.616 1.00 90.88 96 VAL A O 1
ATOM 781 N N . LEU A 1 97 ? 9.539 11.801 -16.352 1.00 94.94 97 LEU A N 1
ATOM 782 C CA . LEU A 1 97 ? 10.821 11.497 -15.708 1.00 94.94 97 LEU A CA 1
ATOM 783 C C . LEU A 1 97 ? 10.634 11.412 -14.195 1.00 94.94 97 LEU A C 1
ATOM 785 O O . LEU A 1 97 ? 10.160 12.368 -13.585 1.00 94.94 97 LEU A O 1
ATOM 789 N N . ARG A 1 98 ? 11.040 10.283 -13.597 1.00 95.56 98 ARG A N 1
ATOM 790 C CA . ARG A 1 98 ? 10.979 10.015 -12.145 1.00 95.56 98 ARG A CA 1
ATOM 791 C C . ARG A 1 98 ? 9.655 10.450 -11.502 1.00 95.56 98 ARG A C 1
ATOM 793 O O . ARG A 1 98 ? 9.640 11.004 -10.405 1.00 95.56 98 ARG A O 1
ATOM 800 N N . PHE A 1 99 ? 8.547 10.200 -12.190 1.00 94.94 99 PHE A N 1
ATOM 801 C CA . PHE A 1 99 ? 7.219 10.556 -11.719 1.00 94.94 99 PHE A CA 1
ATOM 802 C C . PHE A 1 99 ? 6.849 9.715 -10.504 1.00 94.94 99 PHE A C 1
ATOM 804 O O . PHE A 1 99 ? 6.850 8.485 -10.574 1.00 94.94 99 PHE A O 1
ATOM 811 N N . ASP A 1 100 ? 6.542 10.387 -9.399 1.00 95.06 100 ASP A N 1
ATOM 812 C CA . ASP A 1 100 ? 6.055 9.740 -8.188 1.00 95.06 100 ASP A CA 1
ATOM 813 C C . ASP A 1 100 ? 4.612 9.290 -8.399 1.00 95.06 100 ASP A C 1
ATOM 815 O O . ASP A 1 100 ? 3.676 10.089 -8.377 1.00 95.06 100 ASP A O 1
ATOM 819 N N . ILE A 1 101 ? 4.437 7.988 -8.627 1.00 94.62 101 ILE A N 1
ATOM 820 C CA . ILE A 1 101 ? 3.120 7.403 -8.897 1.00 94.62 101 ILE A CA 1
ATOM 821 C C . ILE A 1 101 ? 2.225 7.397 -7.643 1.00 94.62 101 ILE A C 1
ATOM 823 O O . ILE A 1 101 ? 1.002 7.254 -7.743 1.00 94.62 101 ILE A O 1
ATOM 827 N N . GLY A 1 102 ? 2.818 7.595 -6.457 1.00 92.81 102 GLY A N 1
ATOM 828 C CA . GLY A 1 102 ? 2.117 7.647 -5.177 1.00 92.81 102 GLY A CA 1
ATOM 829 C C . GLY A 1 102 ? 1.618 6.290 -4.676 1.00 92.81 102 GLY A C 1
ATOM 830 O O . GLY A 1 102 ? 0.719 6.251 -3.833 1.00 92.81 102 GLY A O 1
ATOM 831 N N . ASP A 1 103 ? 2.167 5.191 -5.190 1.00 94.81 103 ASP A N 1
ATOM 832 C CA . ASP A 1 103 ? 1.855 3.821 -4.778 1.00 94.81 103 ASP A CA 1
ATOM 833 C C . ASP A 1 103 ? 3.029 3.182 -4.022 1.00 94.81 103 ASP A C 1
ATOM 835 O O . ASP A 1 103 ? 4.192 3.574 -4.169 1.00 94.81 103 ASP A O 1
ATOM 839 N N . VAL A 1 104 ? 2.699 2.189 -3.202 1.00 94.44 104 VAL A N 1
ATOM 840 C CA . VAL A 1 104 ? 3.630 1.393 -2.403 1.00 94.44 104 VAL A CA 1
ATOM 841 C C . VAL A 1 104 ? 3.821 0.041 -3.068 1.00 94.44 104 VAL A C 1
ATOM 843 O O . VAL A 1 104 ? 2.854 -0.609 -3.466 1.00 94.44 104 VAL A O 1
ATOM 846 N N . ALA A 1 105 ? 5.064 -0.409 -3.162 1.00 96.44 105 ALA A N 1
ATOM 847 C CA . ALA A 1 105 ? 5.418 -1.710 -3.702 1.00 96.44 105 ALA A CA 1
ATOM 848 C C . ALA A 1 105 ? 6.287 -2.494 -2.725 1.00 96.44 105 ALA A C 1
ATOM 850 O O . ALA A 1 105 ? 7.053 -1.910 -1.955 1.00 96.44 105 ALA A O 1
ATOM 851 N N . ARG A 1 106 ? 6.193 -3.822 -2.815 1.00 96.62 106 ARG A N 1
ATOM 852 C CA . ARG A 1 106 ? 7.055 -4.770 -2.110 1.00 96.62 106 ARG A CA 1
ATOM 853 C C . ARG A 1 106 ? 7.866 -5.573 -3.117 1.00 96.62 106 ARG A C 1
ATOM 855 O O . ARG A 1 106 ? 7.283 -6.272 -3.951 1.00 96.62 106 ARG A O 1
ATOM 862 N N . LEU A 1 107 ? 9.190 -5.480 -3.035 1.00 97.25 107 LEU A N 1
ATOM 863 C CA . LEU A 1 107 ? 10.117 -6.282 -3.829 1.00 97.25 107 LEU A CA 1
ATOM 864 C C . LEU A 1 107 ? 9.926 -7.773 -3.530 1.00 97.25 107 LEU A C 1
ATOM 866 O O . LEU A 1 107 ? 9.598 -8.165 -2.409 1.00 97.25 107 LEU A O 1
ATOM 870 N N . ASP A 1 108 ? 10.124 -8.614 -4.541 1.00 96.56 108 ASP A N 1
ATOM 871 C CA . ASP A 1 108 ? 10.173 -10.057 -4.338 1.00 96.56 108 ASP A CA 1
ATOM 872 C C . ASP A 1 108 ? 11.588 -10.495 -3.949 1.00 96.56 108 ASP A C 1
ATOM 874 O O . ASP A 1 108 ? 12.524 -10.391 -4.741 1.00 96.56 108 ASP A O 1
ATOM 878 N N . THR A 1 109 ? 11.735 -11.012 -2.732 1.00 94.50 109 THR A N 1
ATOM 879 C CA . THR A 1 109 ? 13.018 -11.458 -2.170 1.00 94.50 109 THR A CA 1
ATOM 880 C C . THR A 1 109 ? 13.221 -12.972 -2.248 1.00 94.50 109 THR A C 1
ATOM 882 O O . THR A 1 109 ? 14.229 -13.489 -1.769 1.00 94.50 109 THR A O 1
ATOM 885 N N . ARG A 1 110 ? 12.314 -13.719 -2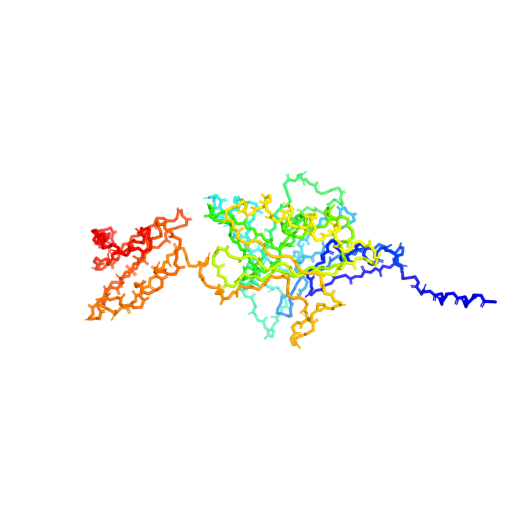.896 1.00 93.81 110 ARG A N 1
ATOM 886 C CA . ARG A 1 110 ? 12.344 -15.196 -2.970 1.00 93.81 110 ARG A CA 1
ATOM 887 C C . ARG A 1 110 ? 13.350 -15.744 -3.995 1.00 93.81 110 ARG A C 1
ATOM 889 O O . ARG A 1 110 ? 13.280 -16.917 -4.353 1.00 93.81 110 ARG A O 1
ATOM 896 N N . GLY A 1 111 ? 14.259 -14.909 -4.497 1.00 92.94 111 GLY A N 1
ATOM 897 C CA . GLY A 1 111 ? 15.210 -15.250 -5.558 1.00 92.94 111 GLY A CA 1
ATOM 898 C C . GLY A 1 111 ? 14.605 -15.179 -6.969 1.00 92.94 111 GLY A C 1
ATOM 899 O O . GLY A 1 111 ? 13.527 -14.607 -7.141 1.00 92.94 111 GLY A O 1
ATOM 900 N N . PRO A 1 112 ? 15.277 -15.741 -7.994 1.00 95.56 112 PRO A N 1
ATOM 901 C CA . PRO A 1 112 ? 14.811 -15.706 -9.382 1.00 95.56 112 PRO A CA 1
ATOM 902 C C . PRO A 1 112 ? 13.391 -16.258 -9.558 1.00 95.56 112 PRO A C 1
ATOM 904 O O . PRO A 1 112 ? 12.975 -17.185 -8.859 1.00 95.56 112 PRO A O 1
ATOM 907 N N . CYS A 1 113 ? 12.632 -15.683 -10.491 1.00 97.06 113 CYS A N 1
ATOM 908 C CA . CYS A 1 113 ? 11.285 -16.159 -10.787 1.00 97.06 113 CYS A CA 1
ATOM 909 C C . CYS A 1 113 ? 11.328 -17.439 -11.647 1.00 97.06 113 CYS A C 1
ATOM 911 O O . CYS A 1 113 ? 12.060 -17.452 -12.642 1.00 97.06 113 CYS A O 1
ATOM 913 N N . PRO A 1 114 ? 10.538 -18.484 -11.326 1.00 96.50 114 PRO A N 1
ATOM 914 C CA . PRO A 1 114 ? 10.465 -19.705 -12.135 1.00 96.50 114 PRO A CA 1
ATOM 915 C C . PRO A 1 114 ? 10.029 -19.472 -13.588 1.00 96.50 114 PRO A C 1
ATOM 917 O O . PRO A 1 114 ? 10.467 -20.209 -14.468 1.00 96.50 114 PRO A O 1
ATOM 920 N N . CYS A 1 115 ? 9.267 -18.408 -13.870 1.00 96.25 115 CYS A N 1
ATOM 921 C CA . CYS A 1 115 ? 8.898 -18.019 -15.235 1.00 96.25 115 CYS A CA 1
ATOM 922 C C . CYS A 1 115 ? 10.091 -17.648 -16.145 1.00 96.25 115 CYS A C 1
ATOM 924 O O . CYS A 1 115 ? 9.912 -17.449 -17.345 1.00 96.25 115 CYS A O 1
ATOM 926 N N . GLY A 1 116 ? 11.305 -17.512 -15.594 1.00 95.94 116 GLY A N 1
ATOM 927 C CA . GLY A 1 116 ? 12.538 -17.270 -16.349 1.00 95.94 116 GLY A CA 1
ATOM 928 C C . GLY A 1 116 ? 12.816 -15.805 -16.698 1.00 95.94 116 GLY A C 1
ATOM 929 O O . GLY A 1 116 ? 13.880 -15.501 -17.234 1.00 95.94 116 GLY A O 1
ATOM 930 N N . ARG A 1 117 ? 11.907 -14.876 -16.373 1.00 95.12 117 ARG A N 1
ATOM 931 C CA . ARG A 1 117 ? 12.124 -13.433 -16.566 1.00 95.12 117 ARG A CA 1
ATOM 932 C C . ARG A 1 117 ? 13.090 -12.893 -15.508 1.00 95.12 117 ARG A C 1
ATOM 934 O O . ARG A 1 117 ? 12.852 -13.037 -14.310 1.00 95.12 117 ARG A O 1
ATOM 941 N N . THR A 1 118 ? 14.160 -12.245 -15.962 1.00 93.44 118 THR A N 1
ATOM 942 C CA . THR A 1 118 ? 15.252 -11.737 -15.107 1.00 93.44 118 THR A CA 1
ATOM 943 C C . THR A 1 118 ? 15.522 -10.241 -15.269 1.00 93.44 118 THR A C 1
ATOM 945 O O . THR A 1 118 ? 16.337 -9.687 -14.535 1.00 93.44 118 THR A O 1
ATOM 948 N N . ALA A 1 119 ? 14.862 -9.579 -16.222 1.00 94.56 119 ALA A N 1
ATOM 949 C CA . ALA A 1 119 ? 15.066 -8.163 -16.495 1.00 94.56 119 ALA A CA 1
ATOM 950 C C . ALA A 1 119 ? 14.299 -7.273 -15.503 1.00 94.56 119 ALA A C 1
ATOM 952 O O . ALA A 1 119 ? 13.121 -7.501 -15.227 1.00 94.56 119 ALA A O 1
ATOM 953 N N . GLY A 1 120 ? 14.965 -6.219 -15.022 1.00 95.62 120 GLY A N 1
ATOM 954 C CA . GLY A 1 120 ? 14.354 -5.185 -14.187 1.00 95.62 120 GLY A CA 1
ATOM 955 C C . GLY A 1 120 ? 13.951 -5.657 -12.790 1.00 95.62 120 GLY A C 1
ATOM 956 O O . GLY A 1 120 ? 14.465 -6.641 -12.259 1.00 95.62 120 GLY A O 1
ATOM 957 N N . LEU A 1 121 ? 13.045 -4.903 -12.167 1.00 97.25 121 LEU A N 1
ATOM 958 C CA . LEU A 1 121 ? 12.520 -5.227 -10.844 1.00 97.25 121 LEU A CA 1
ATOM 959 C C . LEU A 1 121 ? 11.467 -6.340 -10.917 1.00 97.25 121 LEU A C 1
ATOM 961 O O . LEU A 1 121 ? 10.651 -6.392 -11.839 1.00 97.25 121 LEU A O 1
ATOM 965 N N . THR A 1 122 ? 11.452 -7.187 -9.888 1.00 97.94 122 THR A N 1
ATOM 966 C CA . THR A 1 122 ? 10.376 -8.151 -9.631 1.00 97.94 122 THR A CA 1
ATOM 967 C C . THR A 1 122 ? 9.718 -7.799 -8.303 1.00 97.94 122 THR A C 1
ATOM 969 O O . THR A 1 122 ? 10.402 -7.681 -7.285 1.00 97.94 122 THR A O 1
ATOM 972 N N . LEU A 1 123 ? 8.401 -7.609 -8.310 1.00 97.69 123 LEU A N 1
ATOM 973 C CA . LEU A 1 123 ? 7.616 -7.282 -7.122 1.00 97.69 123 LEU A CA 1
ATOM 974 C C . LEU A 1 123 ? 6.795 -8.488 -6.673 1.00 97.69 123 LEU A C 1
ATOM 976 O O . LEU A 1 123 ? 6.225 -9.216 -7.490 1.00 97.69 123 LEU A O 1
ATOM 980 N N . ALA A 1 124 ? 6.687 -8.645 -5.357 1.00 96.06 124 ALA A N 1
ATOM 981 C CA . ALA A 1 124 ? 5.753 -9.569 -4.734 1.00 96.06 124 ALA A CA 1
ATOM 982 C C . ALA A 1 124 ? 4.335 -8.980 -4.684 1.00 96.06 124 ALA A C 1
ATOM 984 O O . ALA A 1 124 ? 3.365 -9.729 -4.743 1.00 96.06 124 ALA A O 1
ATOM 985 N N . ALA A 1 125 ? 4.203 -7.655 -4.538 1.00 95.31 125 ALA A N 1
ATOM 986 C CA . ALA A 1 125 ? 2.907 -6.980 -4.500 1.00 95.31 125 ALA A CA 1
ATOM 987 C C . ALA A 1 125 ? 3.014 -5.472 -4.775 1.00 95.31 125 ALA A C 1
ATOM 989 O O . ALA A 1 125 ? 4.026 -4.838 -4.472 1.00 95.31 125 ALA A O 1
ATOM 990 N N . ILE A 1 126 ? 1.911 -4.901 -5.263 1.00 96.56 126 ILE A N 1
ATOM 991 C CA . ILE A 1 126 ? 1.579 -3.484 -5.082 1.00 96.56 126 ILE A CA 1
ATOM 992 C C . ILE A 1 126 ? 0.686 -3.404 -3.846 1.00 96.56 126 ILE A C 1
ATOM 994 O O . ILE A 1 126 ? -0.372 -4.029 -3.809 1.00 96.56 126 ILE A O 1
ATOM 998 N N . GLU A 1 127 ? 1.118 -2.667 -2.830 1.00 95.25 127 GLU A N 1
ATOM 999 C CA . GLU A 1 127 ? 0.505 -2.674 -1.498 1.00 95.25 127 GLU A CA 1
ATOM 1000 C C . GLU A 1 127 ? -0.547 -1.570 -1.278 1.00 95.25 127 GLU A C 1
ATOM 1002 O O . GLU A 1 127 ? -1.077 -1.398 -0.178 1.00 95.25 127 GLU A O 1
ATOM 1007 N N . GLY A 1 128 ? -0.880 -0.838 -2.342 1.00 93.44 128 GLY A N 1
ATOM 1008 C CA . GLY A 1 128 ? -1.856 0.248 -2.341 1.00 93.44 128 GLY A CA 1
ATOM 1009 C C . GLY A 1 128 ? -1.203 1.620 -2.478 1.00 93.44 128 GLY A C 1
ATOM 1010 O O . GLY A 1 128 ? -0.058 1.746 -2.905 1.00 93.44 128 GLY A O 1
ATOM 1011 N N . ARG A 1 129 ? -1.957 2.663 -2.133 1.00 91.06 129 ARG A N 1
ATOM 1012 C CA . ARG A 1 129 ? -1.528 4.060 -2.255 1.00 91.06 129 ARG A CA 1
ATOM 1013 C C . ARG A 1 129 ? -0.814 4.516 -0.997 1.00 91.06 129 ARG A C 1
ATOM 1015 O O . ARG A 1 129 ? -1.276 4.216 0.100 1.00 91.06 129 ARG A O 1
ATOM 1022 N N . ILE A 1 130 ? 0.212 5.354 -1.155 1.00 88.12 130 ILE A N 1
ATOM 1023 C CA . ILE A 1 130 ? 0.913 5.964 -0.020 1.00 88.12 130 ILE A CA 1
ATOM 1024 C C . ILE A 1 130 ? -0.081 6.678 0.899 1.00 88.12 130 ILE A C 1
ATOM 1026 O O . ILE A 1 130 ? -0.131 6.365 2.071 1.00 88.12 130 ILE A O 1
ATOM 1030 N N . LYS A 1 131 ? -0.985 7.506 0.361 1.00 84.44 131 LYS A N 1
ATOM 1031 C CA . LYS A 1 131 ? -1.992 8.267 1.129 1.00 84.44 131 LYS A CA 1
ATOM 1032 C C . LYS A 1 131 ? -3.000 7.425 1.929 1.00 84.44 131 LYS A C 1
ATOM 1034 O O . LYS A 1 131 ? -3.733 7.985 2.739 1.00 84.44 131 LYS A O 1
ATOM 1039 N N . ASP A 1 132 ? -3.091 6.126 1.644 1.00 88.25 132 ASP A N 1
ATOM 1040 C CA . ASP A 1 132 ? -4.015 5.193 2.298 1.00 88.25 132 ASP A CA 1
ATOM 1041 C C . ASP A 1 132 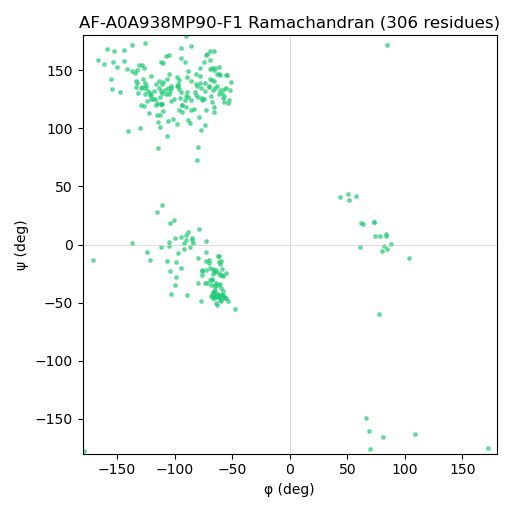? -3.286 4.278 3.302 1.00 88.25 132 ASP A C 1
ATOM 1043 O O . ASP A 1 132 ? -3.904 3.420 3.931 1.00 88.25 132 ASP A O 1
ATOM 1047 N N . VAL A 1 133 ? -1.976 4.474 3.475 1.00 87.25 133 VAL A N 1
ATOM 1048 C CA . VAL A 1 133 ? -1.181 3.846 4.529 1.00 87.25 133 VAL A CA 1
ATOM 1049 C C . VAL A 1 133 ? -1.580 4.412 5.891 1.00 87.25 133 VAL A C 1
ATOM 1051 O O . VAL A 1 133 ? -1.854 5.604 6.042 1.00 87.25 133 VAL A O 1
ATOM 1054 N N . THR A 1 134 ? -1.594 3.543 6.897 1.00 85.19 134 THR A N 1
ATOM 1055 C CA . THR A 1 134 ? -1.913 3.894 8.285 1.00 85.19 134 THR A CA 1
ATOM 1056 C C . THR A 1 134 ? -0.805 3.453 9.224 1.00 85.19 134 THR A C 1
ATOM 1058 O O . THR A 1 134 ? 0.133 2.762 8.825 1.00 85.19 134 THR A O 1
ATOM 1061 N N . PHE A 1 135 ? -0.937 3.849 10.484 1.00 81.50 135 PHE A N 1
ATOM 1062 C CA . PHE A 1 135 ? 0.029 3.549 11.522 1.00 81.50 135 PHE A CA 1
ATOM 1063 C C . PHE A 1 135 ? -0.679 2.925 12.710 1.00 81.50 135 PHE A C 1
ATOM 1065 O O . PHE A 1 135 ? -1.797 3.307 13.069 1.00 81.50 135 PHE A O 1
ATOM 1072 N N . THR A 1 136 ? -0.017 1.965 13.327 1.00 78.00 136 THR A N 1
ATOM 1073 C CA . THR A 1 136 ? -0.386 1.500 14.654 1.00 78.00 136 THR A CA 1
ATOM 1074 C C . THR A 1 136 ? -0.010 2.557 15.701 1.00 78.00 136 THR A C 1
ATOM 1076 O O . THR A 1 136 ? 0.805 3.441 15.422 1.00 78.00 136 THR A O 1
ATOM 1079 N N . PRO A 1 137 ? -0.556 2.493 16.929 1.00 73.25 137 PRO A N 1
ATOM 1080 C CA . PRO A 1 137 ? -0.195 3.426 18.000 1.00 73.25 137 PRO A CA 1
ATOM 1081 C C . PRO A 1 137 ? 1.301 3.443 18.351 1.00 73.25 137 PRO A C 1
ATOM 1083 O O . PRO A 1 137 ? 1.804 4.455 18.826 1.00 73.25 137 PRO A O 1
ATOM 1086 N N . ASP A 1 138 ? 2.008 2.335 18.120 1.00 70.50 138 ASP A N 1
ATOM 1087 C CA . ASP A 1 138 ? 3.461 2.192 18.276 1.00 70.50 138 ASP A CA 1
ATOM 1088 C C . ASP A 1 138 ? 4.261 2.643 17.036 1.00 70.50 138 ASP A C 1
ATOM 1090 O O . ASP A 1 138 ? 5.480 2.500 17.004 1.00 70.50 138 ASP A O 1
ATOM 1094 N N . GLY A 1 139 ? 3.601 3.217 16.023 1.00 72.00 139 GLY A N 1
ATOM 1095 C CA . GLY A 1 139 ? 4.245 3.831 14.858 1.00 72.00 139 GLY A CA 1
ATOM 1096 C C . GLY A 1 139 ? 4.627 2.858 13.742 1.00 72.00 139 GLY A C 1
ATOM 1097 O O . GLY A 1 139 ? 5.273 3.263 12.775 1.00 72.00 139 GLY A O 1
ATOM 1098 N N . ARG A 1 140 ? 4.225 1.586 13.830 1.00 78.25 140 ARG A N 1
ATOM 1099 C CA . ARG A 1 140 ? 4.442 0.618 12.752 1.00 78.25 140 ARG A CA 1
ATOM 1100 C C . ARG A 1 140 ? 3.494 0.904 11.596 1.00 78.25 140 ARG A C 1
ATOM 1102 O O . ARG A 1 140 ? 2.311 1.176 11.787 1.00 78.25 140 ARG A O 1
ATOM 1109 N N . VAL A 1 141 ? 4.024 0.797 10.387 1.00 83.81 141 VAL A N 1
ATOM 1110 C CA . VAL A 1 141 ? 3.271 1.043 9.162 1.00 83.81 141 VAL A CA 1
ATOM 1111 C C . VAL A 1 141 ? 2.375 -0.145 8.822 1.00 83.81 141 VAL A C 1
ATOM 1113 O O . VAL A 1 141 ? 2.793 -1.299 8.928 1.00 83.81 141 VAL A O 1
ATOM 1116 N N . LEU A 1 142 ? 1.153 0.153 8.385 1.00 88.94 142 LEU A N 1
ATOM 1117 C CA . LEU A 1 142 ? 0.194 -0.799 7.835 1.00 88.94 142 LEU A CA 1
ATOM 1118 C C . LEU A 1 142 ? -0.289 -0.311 6.471 1.00 88.94 142 LEU A C 1
ATOM 1120 O O . LEU A 1 142 ? -0.890 0.765 6.359 1.00 88.94 142 LEU A O 1
ATOM 1124 N N . THR A 1 143 ? -0.039 -1.109 5.438 1.00 93.00 143 THR A N 1
ATOM 1125 C CA . THR A 1 143 ? -0.530 -0.842 4.082 1.00 93.00 143 THR A CA 1
ATOM 1126 C C . THR A 1 143 ? -1.941 -1.394 3.875 1.00 93.00 143 THR A C 1
ATOM 1128 O O . THR A 1 143 ? -2.481 -2.126 4.709 1.00 93.00 143 THR A O 1
ATOM 1131 N N . VAL A 1 144 ? -2.563 -1.053 2.741 1.00 95.19 144 VAL A N 1
ATOM 1132 C CA . VAL A 1 144 ? -3.860 -1.637 2.363 1.00 95.19 144 VAL A CA 1
ATOM 1133 C C . VAL A 1 144 ? -3.725 -3.148 2.175 1.00 95.19 144 VAL A C 1
ATOM 1135 O O . VAL A 1 144 ? -4.639 -3.886 2.530 1.00 95.19 144 VAL A O 1
ATOM 1138 N N . GLU A 1 145 ? -2.582 -3.620 1.672 1.00 95.56 145 GLU A N 1
ATOM 1139 C CA . GLU A 1 145 ? -2.317 -5.051 1.525 1.00 95.56 145 GLU A CA 1
ATOM 1140 C C . GLU A 1 145 ? -2.209 -5.781 2.859 1.00 95.56 145 GLU A C 1
ATOM 1142 O O . GLU A 1 145 ? -2.787 -6.862 2.966 1.00 95.56 145 GLU A O 1
ATOM 1147 N N . ASP A 1 146 ? -1.563 -5.188 3.868 1.00 95.19 146 ASP A N 1
ATOM 1148 C CA . ASP A 1 146 ? -1.460 -5.787 5.204 1.00 95.19 146 ASP A CA 1
ATOM 1149 C C . ASP A 1 146 ? -2.860 -5.978 5.825 1.00 95.19 146 ASP A C 1
ATOM 1151 O O . ASP A 1 146 ? -3.186 -7.040 6.367 1.00 95.19 146 ASP A O 1
ATOM 1155 N N . LEU A 1 147 ? -3.716 -4.956 5.700 1.00 96.44 147 LEU A N 1
ATOM 1156 C CA . LEU A 1 147 ? -5.101 -4.979 6.181 1.00 96.44 147 LEU A CA 1
ATOM 1157 C C . LEU A 1 147 ? -5.956 -5.987 5.407 1.00 96.44 147 LEU A C 1
ATOM 1159 O O . LEU A 1 147 ? -6.680 -6.780 6.012 1.00 96.44 147 LEU A O 1
ATOM 1163 N N . ASP A 1 148 ? -5.851 -5.982 4.078 1.00 97.00 148 ASP A N 1
ATOM 1164 C CA . ASP A 1 148 ? -6.580 -6.901 3.208 1.00 97.00 148 ASP A CA 1
ATOM 1165 C C . ASP A 1 148 ? -6.178 -8.356 3.462 1.00 97.00 148 ASP A C 1
ATOM 1167 O O . ASP A 1 148 ? -7.038 -9.231 3.532 1.00 97.00 148 ASP A O 1
ATOM 1171 N N . ALA A 1 149 ? -4.880 -8.622 3.637 1.00 96.00 149 ALA A N 1
ATOM 1172 C CA . ALA A 1 149 ? -4.361 -9.943 3.962 1.00 96.00 149 ALA A CA 1
ATOM 1173 C C . ALA A 1 149 ? -4.950 -10.457 5.277 1.00 96.00 149 ALA A C 1
ATOM 1175 O O . ALA A 1 149 ? -5.452 -11.580 5.307 1.00 96.00 149 ALA A O 1
ATOM 1176 N N . ALA A 1 150 ? -4.937 -9.638 6.333 1.00 96.31 150 ALA A N 1
ATOM 1177 C CA . ALA A 1 150 ? -5.485 -10.013 7.633 1.00 96.31 150 ALA A CA 1
ATOM 1178 C C . ALA A 1 150 ? -7.001 -10.252 7.569 1.00 96.31 150 ALA A C 1
ATOM 1180 O O . ALA A 1 150 ? -7.479 -11.311 7.977 1.00 96.31 150 ALA A O 1
ATOM 1181 N N . LEU A 1 151 ? -7.763 -9.316 6.998 1.00 96.50 151 LEU A N 1
ATOM 1182 C CA . LEU A 1 151 ? -9.223 -9.418 6.909 1.00 96.50 151 LEU A CA 1
ATOM 1183 C C . LEU A 1 151 ? -9.681 -10.542 5.974 1.00 96.50 151 LEU A C 1
ATOM 1185 O O . LEU A 1 151 ? -10.710 -11.161 6.226 1.00 96.50 151 LEU A O 1
ATOM 1189 N N . ALA A 1 152 ? -8.920 -10.868 4.929 1.00 94.19 152 ALA A N 1
ATOM 1190 C CA . ALA A 1 152 ? -9.263 -11.968 4.033 1.00 94.19 152 ALA A CA 1
ATOM 1191 C C . ALA A 1 152 ? -9.199 -13.350 4.706 1.00 94.19 152 ALA A C 1
ATOM 1193 O O . ALA A 1 152 ? -9.847 -14.277 4.206 1.00 94.19 152 ALA A O 1
ATOM 1194 N N . THR A 1 153 ? -8.462 -13.491 5.819 1.00 92.69 153 THR A N 1
ATOM 1195 C CA . THR A 1 153 ? -8.438 -14.729 6.622 1.00 92.69 153 THR A CA 1
ATOM 1196 C C . THR A 1 153 ? -9.726 -14.955 7.412 1.00 92.69 153 THR A C 1
ATOM 1198 O O . THR A 1 153 ? -10.043 -16.097 7.742 1.00 92.69 153 THR A O 1
ATOM 1201 N N . ALA A 1 154 ? -10.494 -13.893 7.668 1.00 90.75 154 ALA A N 1
ATOM 1202 C CA . ALA A 1 154 ? -11.759 -13.982 8.370 1.00 90.75 154 ALA A CA 1
ATOM 1203 C C . ALA A 1 154 ? -12.858 -14.538 7.440 1.00 90.75 154 ALA A C 1
ATOM 1205 O O . ALA A 1 154 ? -13.079 -14.001 6.343 1.00 90.75 154 ALA A O 1
ATOM 1206 N N . PRO A 1 155 ? -13.563 -15.614 7.837 1.00 88.62 155 PRO A N 1
ATOM 1207 C CA . PRO A 1 155 ? -14.651 -16.161 7.043 1.00 88.62 155 PRO A CA 1
ATOM 1208 C C . PRO A 1 155 ? -15.851 -15.208 7.041 1.00 88.62 155 PRO A C 1
ATOM 1210 O O . PRO A 1 155 ? -16.091 -14.478 8.003 1.00 88.62 155 PRO A O 1
ATOM 1213 N N . GLY A 1 156 ? -16.629 -15.235 5.960 1.00 91.94 156 GLY A N 1
ATOM 1214 C CA . GLY A 1 156 ? -17.879 -14.483 5.873 1.00 91.94 156 GLY A CA 1
ATOM 1215 C C . GLY A 1 156 ? -17.734 -12.990 5.575 1.00 91.94 156 GLY A C 1
ATOM 1216 O O . GLY A 1 156 ? -18.738 -12.293 5.633 1.00 91.94 156 GLY A O 1
ATOM 1217 N N . ILE A 1 157 ? -16.533 -12.482 5.268 1.00 94.62 157 ILE A N 1
ATOM 1218 C CA . ILE A 1 157 ? -16.324 -11.085 4.843 1.00 94.62 157 ILE A CA 1
ATOM 1219 C C . ILE A 1 157 ? -16.271 -11.002 3.312 1.00 94.62 157 ILE A C 1
ATOM 1221 O O . ILE A 1 157 ? -15.327 -11.488 2.695 1.00 94.62 157 ILE A O 1
ATOM 1225 N N . ASP A 1 158 ? -17.217 -10.324 2.676 1.00 93.19 158 ASP A N 1
ATOM 1226 C CA . ASP A 1 158 ? -17.224 -10.119 1.220 1.00 93.19 158 ASP A CA 1
ATOM 1227 C C . ASP A 1 158 ? -16.576 -8.792 0.796 1.00 93.19 158 ASP A C 1
ATOM 1229 O O . ASP A 1 158 ? -16.109 -8.649 -0.335 1.00 93.19 158 ASP A O 1
ATOM 1233 N N . GLY A 1 159 ? -16.475 -7.832 1.712 1.00 94.06 159 GLY A N 1
ATOM 1234 C CA . GLY A 1 159 ? -15.882 -6.523 1.466 1.00 94.06 159 GLY A CA 1
ATOM 1235 C C . GLY A 1 159 ? -15.616 -5.788 2.769 1.00 94.06 159 GLY A C 1
ATOM 1236 O O . GLY A 1 159 ? -16.206 -6.110 3.798 1.00 94.06 159 GLY A O 1
ATOM 1237 N N . TRP A 1 160 ? -14.717 -4.810 2.736 1.00 96.12 160 TRP A N 1
ATOM 1238 C CA . TRP A 1 160 ? -14.343 -4.054 3.923 1.00 96.12 160 TRP A CA 1
ATOM 1239 C C . TRP A 1 160 ? -13.921 -2.626 3.575 1.00 96.12 160 TRP A C 1
ATOM 1241 O O . TRP A 1 160 ? -13.448 -2.351 2.472 1.00 96.12 160 TRP A O 1
ATOM 1251 N N . GLN A 1 161 ? -14.098 -1.720 4.531 1.00 95.94 161 GLN A N 1
ATOM 1252 C CA . GLN A 1 161 ? -13.617 -0.348 4.478 1.00 95.94 161 GLN A CA 1
ATOM 1253 C C . GLN A 1 161 ? -13.267 0.117 5.894 1.00 95.94 161 GLN A C 1
ATOM 1255 O O . GLN A 1 161 ? -14.057 -0.059 6.820 1.00 95.94 161 GLN A O 1
ATOM 1260 N N . LEU A 1 162 ? -12.090 0.705 6.071 1.00 95.25 162 LEU A N 1
ATOM 1261 C CA . LEU A 1 162 ? -11.588 1.170 7.358 1.00 95.25 162 LEU A CA 1
ATOM 1262 C C . LEU A 1 162 ? -11.524 2.698 7.387 1.00 95.25 162 LEU A C 1
ATOM 1264 O O . LEU A 1 162 ? -10.808 3.316 6.602 1.00 95.25 162 LEU A O 1
ATOM 1268 N N . ASP A 1 163 ? -12.233 3.301 8.334 1.00 92.19 163 ASP A N 1
ATOM 1269 C CA . ASP A 1 163 ? -12.174 4.733 8.601 1.00 92.19 163 ASP A CA 1
ATOM 1270 C C . ASP A 1 163 ? -11.386 5.004 9.886 1.00 92.19 163 ASP A C 1
ATOM 1272 O O . ASP A 1 163 ? -11.620 4.371 10.920 1.00 92.19 163 ASP A O 1
ATOM 1276 N N . LEU A 1 164 ? -10.487 5.984 9.824 1.00 87.38 164 LEU A N 1
ATOM 1277 C CA . LEU A 1 164 ? -9.687 6.473 10.942 1.00 87.38 164 LEU A CA 1
ATOM 1278 C C . LEU A 1 164 ? -10.105 7.923 11.234 1.00 87.38 164 LEU A C 1
ATOM 1280 O O . LEU A 1 164 ? -9.489 8.854 10.700 1.00 87.38 164 LEU A O 1
ATOM 1284 N N . PRO A 1 165 ? -11.193 8.135 12.002 1.00 79.38 165 PRO A N 1
ATOM 1285 C CA . PRO A 1 165 ? -11.680 9.475 12.330 1.00 79.38 165 PRO A CA 1
ATOM 1286 C C . PRO A 1 165 ? -10.720 10.253 13.242 1.00 79.38 165 PRO A C 1
ATOM 1288 O O . PRO A 1 165 ? -10.666 11.475 13.159 1.00 79.38 165 PRO A O 1
ATOM 1291 N N . ASP A 1 166 ? -9.964 9.556 14.090 1.00 76.25 166 ASP A N 1
ATOM 1292 C CA . ASP A 1 166 ? -8.959 10.115 14.996 1.00 76.25 166 ASP A CA 1
ATOM 1293 C C . ASP A 1 166 ? -7.869 9.061 15.294 1.00 76.25 166 ASP A C 1
ATOM 1295 O O . ASP A 1 166 ? -8.079 7.880 14.996 1.00 76.25 166 ASP A O 1
ATOM 1299 N N . PRO A 1 167 ? -6.712 9.438 15.878 1.00 69.25 167 PRO A N 1
ATOM 1300 C CA . PRO A 1 167 ? -5.596 8.512 16.108 1.00 69.25 167 PRO A CA 1
ATOM 1301 C C . PRO A 1 167 ? -5.896 7.307 17.018 1.00 69.25 167 PRO A C 1
ATOM 1303 O O . PRO A 1 167 ? -5.122 6.352 17.031 1.00 69.25 167 PRO A O 1
ATOM 1306 N N . GLN A 1 168 ? -6.976 7.334 17.805 1.00 75.06 168 GLN A N 1
ATOM 1307 C CA . GLN A 1 168 ? -7.314 6.286 18.774 1.00 75.06 168 GLN A CA 1
ATOM 1308 C C . GLN A 1 168 ? -8.569 5.493 18.400 1.00 75.06 168 GLN A C 1
ATOM 1310 O O . GLN A 1 168 ? -8.922 4.548 19.112 1.00 75.06 168 GLN A O 1
ATOM 1315 N N . SER A 1 169 ? -9.238 5.840 17.303 1.00 84.69 169 SER A N 1
ATOM 1316 C CA . SER A 1 169 ? -10.494 5.217 16.895 1.00 84.69 169 SER A CA 1
ATOM 1317 C C . SER A 1 169 ? -10.390 4.624 15.498 1.00 84.69 169 SER A C 1
ATOM 1319 O O . SER A 1 169 ? -9.989 5.283 14.545 1.00 84.69 169 SER A O 1
ATOM 1321 N N . LEU A 1 170 ? -10.843 3.380 15.368 1.00 91.94 170 LEU A N 1
ATOM 1322 C CA . LEU A 1 170 ? -10.931 2.647 14.112 1.00 91.94 170 LEU A CA 1
ATOM 1323 C C . LEU A 1 170 ? -12.387 2.254 13.885 1.00 91.94 170 LEU A C 1
ATOM 1325 O O . LEU A 1 170 ? -13.005 1.614 14.740 1.00 91.94 170 LEU A O 1
ATOM 1329 N N . ARG A 1 171 ? -12.947 2.614 12.733 1.00 95.56 171 ARG A N 1
ATOM 1330 C CA . ARG A 1 171 ? -14.289 2.196 12.324 1.00 95.56 171 ARG A CA 1
ATOM 1331 C C . ARG A 1 171 ? -14.176 1.306 11.096 1.00 95.56 171 ARG A C 1
ATOM 1333 O O . ARG A 1 171 ? -13.936 1.792 9.997 1.00 95.56 171 ARG A O 1
ATOM 1340 N N . LEU A 1 172 ? -14.358 0.008 11.295 1.00 96.81 172 LEU A N 1
ATOM 1341 C CA . LEU A 1 172 ? -14.390 -0.975 10.224 1.00 96.81 172 LEU A CA 1
ATOM 1342 C C . LEU A 1 172 ? -15.836 -1.207 9.782 1.00 96.81 172 LEU A C 1
ATOM 1344 O O . LEU A 1 172 ? -16.669 -1.656 10.567 1.00 96.81 172 LEU A O 1
ATOM 1348 N N . ARG A 1 173 ? -16.118 -0.934 8.515 1.00 96.75 173 ARG A N 1
ATOM 1349 C CA . ARG A 1 173 ? -17.375 -1.273 7.849 1.00 96.75 173 ARG A CA 1
ATOM 1350 C C . ARG A 1 173 ? -17.140 -2.488 6.964 1.00 96.75 173 ARG A C 1
ATOM 1352 O O . ARG A 1 173 ? -16.110 -2.554 6.295 1.00 96.75 173 ARG A O 1
ATOM 1359 N N . LEU A 1 174 ? -18.049 -3.456 6.970 1.00 96.00 174 LEU A N 1
ATOM 1360 C CA . LEU A 1 174 ? -17.890 -4.693 6.205 1.00 96.00 174 LEU A CA 1
ATOM 1361 C C . LEU A 1 174 ? -19.169 -5.112 5.491 1.00 96.00 174 LEU A C 1
ATOM 1363 O O . LEU A 1 174 ? -20.268 -4.868 5.975 1.00 96.00 174 LEU A O 1
ATOM 1367 N N . LEU A 1 175 ? -18.999 -5.774 4.351 1.00 95.50 175 LEU A N 1
ATOM 1368 C CA . LEU A 1 175 ? -20.042 -6.590 3.741 1.00 95.50 175 LEU A CA 1
ATOM 1369 C C . LEU A 1 175 ? -19.871 -8.001 4.283 1.00 95.50 175 LEU A C 1
ATOM 1371 O O . LEU A 1 175 ? -18.779 -8.565 4.173 1.00 95.50 175 LEU A O 1
ATOM 1375 N N . ALA A 1 176 ? -20.924 -8.549 4.875 1.00 95.19 176 ALA A N 1
ATOM 1376 C CA . ALA A 1 176 ? -20.923 -9.912 5.381 1.00 95.19 176 ALA A CA 1
ATOM 1377 C C . ALA A 1 176 ? -21.719 -10.836 4.459 1.00 95.19 176 ALA A C 1
ATOM 1379 O O . ALA A 1 176 ? -22.745 -10.441 3.905 1.00 95.19 176 ALA A O 1
ATOM 1380 N N . GLU A 1 177 ? -21.281 -12.087 4.361 1.00 92.75 177 GLU A N 1
ATOM 1381 C CA . GLU A 1 177 ? -22.071 -13.139 3.730 1.00 92.75 177 GLU A CA 1
ATOM 1382 C C . GLU A 1 177 ? -23.402 -13.329 4.484 1.00 92.75 177 GLU A C 1
ATOM 1384 O O . GLU A 1 177 ? -23.438 -13.223 5.720 1.00 92.75 177 GLU A O 1
ATOM 1389 N N . PRO A 1 178 ? -24.502 -13.661 3.783 1.00 90.25 178 PRO A N 1
ATOM 1390 C CA . PRO A 1 178 ? -25.781 -13.940 4.425 1.00 90.25 178 PRO A CA 1
ATOM 1391 C C . PRO A 1 178 ? -25.652 -15.005 5.524 1.00 90.25 178 PRO A C 1
ATOM 1393 O O . PRO A 1 178 ? -25.182 -16.114 5.284 1.00 90.25 178 PRO A O 1
ATOM 1396 N N . GLY A 1 179 ? -26.080 -14.666 6.743 1.00 92.69 179 GLY A N 1
ATOM 1397 C CA . GLY A 1 179 ? -26.008 -15.559 7.906 1.00 92.69 179 GLY A CA 1
ATOM 1398 C C . GLY A 1 179 ? -24.649 -15.604 8.618 1.00 92.69 179 GLY A C 1
ATOM 1399 O O . GLY A 1 179 ? -24.536 -16.284 9.635 1.00 92.69 179 GLY A O 1
ATOM 1400 N N . ALA A 1 180 ? -23.637 -14.869 8.142 1.00 93.31 180 ALA A N 1
ATOM 1401 C CA . ALA A 1 180 ? -22.307 -14.818 8.753 1.00 93.31 180 ALA A CA 1
ATOM 1402 C C . ALA A 1 180 ? -22.020 -13.518 9.526 1.00 93.31 180 ALA A C 1
ATOM 1404 O O . ALA A 1 180 ? -20.947 -13.396 10.109 1.00 93.31 180 ALA A O 1
ATOM 1405 N N . THR A 1 181 ? -22.956 -12.563 9.562 1.00 94.81 181 THR A N 1
ATOM 1406 C 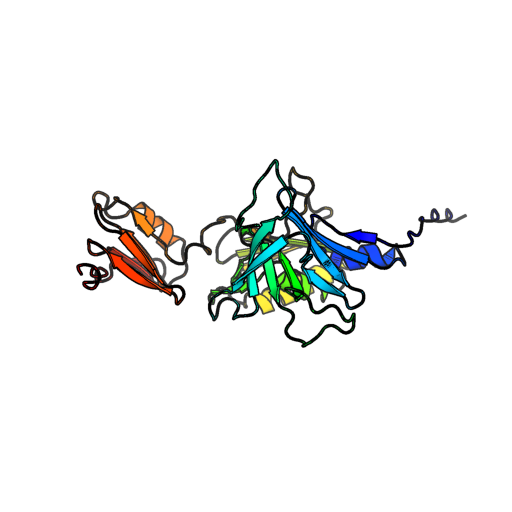CA . THR A 1 181 ? -22.763 -11.197 10.081 1.00 94.81 181 THR A CA 1
ATOM 1407 C C . THR A 1 181 ? -22.066 -11.127 11.439 1.00 94.81 181 THR A C 1
ATOM 1409 O O . THR A 1 181 ? -21.021 -10.489 11.556 1.00 94.81 181 THR A O 1
ATOM 1412 N N . ASP A 1 182 ? -22.595 -11.804 12.461 1.00 94.75 182 ASP A N 1
ATOM 1413 C CA . ASP A 1 182 ? -22.038 -11.728 13.818 1.00 94.75 182 ASP A CA 1
ATOM 1414 C C . ASP A 1 182 ? -20.637 -12.343 13.900 1.00 94.75 182 ASP A C 1
ATOM 1416 O O . ASP A 1 182 ? -19.747 -11.797 14.556 1.00 94.75 182 ASP A O 1
ATOM 1420 N N . ALA A 1 183 ? -20.424 -13.468 13.211 1.00 95.25 183 ALA A N 1
ATOM 1421 C CA . ALA A 1 183 ? -19.132 -14.142 13.163 1.00 95.25 183 ALA A CA 1
ATOM 1422 C C . ALA A 1 183 ? -18.090 -13.303 12.408 1.00 95.25 183 ALA A C 1
ATOM 1424 O O . ALA A 1 183 ? -16.981 -13.126 12.912 1.00 95.25 183 ALA A O 1
ATOM 1425 N N . ALA A 1 184 ? -18.468 -12.737 11.259 1.00 95.94 184 ALA A N 1
ATOM 1426 C CA . ALA A 1 184 ? -17.636 -11.860 10.445 1.00 95.94 184 ALA A CA 1
ATOM 1427 C C . ALA A 1 184 ? -17.231 -10.601 11.222 1.00 95.94 184 ALA A C 1
ATOM 1429 O O . ALA A 1 184 ? -16.049 -10.279 11.285 1.00 95.94 184 ALA A O 1
ATOM 1430 N N . CYS A 1 185 ? -18.176 -9.930 11.890 1.00 96.62 185 CYS A N 1
ATOM 1431 C CA . CYS A 1 185 ? -17.890 -8.761 12.726 1.00 96.62 185 CYS A CA 1
ATOM 1432 C C . CYS A 1 185 ? -16.922 -9.077 13.870 1.00 96.62 185 CYS A C 1
ATOM 1434 O O . CYS A 1 185 ? -15.996 -8.303 14.129 1.00 96.62 185 CYS A O 1
ATOM 1436 N N . ARG A 1 186 ? -17.120 -10.211 14.552 1.00 96.38 186 ARG A N 1
ATOM 1437 C CA . ARG A 1 186 ? -16.231 -10.653 15.632 1.00 96.38 186 ARG A CA 1
ATOM 1438 C C . ARG A 1 186 ? -14.819 -10.928 15.123 1.00 96.38 186 ARG A C 1
ATOM 1440 O O . ARG A 1 186 ? -13.869 -10.374 15.665 1.00 96.38 186 ARG A O 1
ATOM 1447 N N . GLU A 1 187 ? -14.688 -11.740 14.078 1.00 96.31 187 GLU A N 1
ATOM 1448 C CA . GLU A 1 187 ? -13.381 -12.124 13.543 1.00 96.31 187 GLU A CA 1
ATOM 1449 C C . GLU A 1 187 ? -12.651 -10.915 12.949 1.00 96.31 187 GLU A C 1
ATOM 1451 O O . GLU A 1 187 ? -11.477 -10.693 13.233 1.00 96.31 187 GLU A O 1
ATOM 1456 N N . ALA A 1 188 ? -13.355 -10.059 12.204 1.00 96.62 188 ALA A N 1
ATOM 1457 C CA . ALA A 1 188 ? -12.788 -8.829 11.665 1.00 96.62 188 ALA A CA 1
ATOM 1458 C C . ALA A 1 188 ? -12.238 -7.921 12.774 1.00 96.62 188 ALA A C 1
ATOM 1460 O O . ALA A 1 188 ? -11.131 -7.391 12.661 1.00 96.62 188 ALA A O 1
ATOM 1461 N N . ARG A 1 189 ? -12.985 -7.775 13.880 1.00 96.12 189 ARG A N 1
ATOM 1462 C CA . ARG A 1 189 ? -12.525 -7.034 15.060 1.00 96.12 189 ARG A CA 1
ATOM 1463 C C . ARG A 1 189 ? -11.239 -7.634 15.617 1.00 96.12 189 ARG A C 1
ATOM 1465 O O . ARG A 1 189 ? -10.327 -6.879 15.943 1.00 96.12 189 ARG A O 1
ATOM 1472 N N . GLU A 1 190 ? -11.172 -8.955 15.749 1.00 95.62 190 GLU A N 1
ATOM 1473 C CA . GLU A 1 190 ? -9.990 -9.648 16.262 1.00 95.62 190 GLU A CA 1
ATOM 1474 C C . GLU A 1 190 ? -8.772 -9.434 15.356 1.00 95.62 190 GLU A C 1
ATOM 1476 O O . GLU A 1 190 ? -7.701 -9.101 15.861 1.00 95.62 190 GLU A O 1
ATOM 1481 N N . GLN A 1 191 ? -8.928 -9.540 14.034 1.00 96.38 191 GLN A N 1
ATOM 1482 C CA . GLN A 1 191 ? -7.841 -9.294 13.079 1.00 96.38 191 GLN A CA 1
ATOM 1483 C C . GLN A 1 191 ? -7.324 -7.850 13.157 1.00 96.38 191 GLN A C 1
ATOM 1485 O O . GLN A 1 191 ? -6.117 -7.627 13.265 1.00 96.38 191 GLN A O 1
ATOM 1490 N N . ILE A 1 192 ? -8.220 -6.858 13.205 1.00 95.38 192 ILE A N 1
ATOM 1491 C CA . ILE A 1 192 ? -7.824 -5.451 13.377 1.00 95.38 192 ILE A CA 1
ATOM 1492 C C . ILE A 1 192 ? -7.163 -5.217 14.741 1.00 95.38 192 ILE A C 1
ATOM 1494 O O . ILE A 1 192 ? -6.152 -4.521 14.815 1.00 95.38 192 ILE A O 1
ATOM 1498 N N . ALA A 1 193 ? -7.666 -5.829 15.814 1.00 94.31 193 ALA A N 1
ATOM 1499 C CA . ALA A 1 193 ? -7.064 -5.716 17.142 1.00 94.31 193 ALA A CA 1
ATOM 1500 C C . ALA A 1 193 ? -5.658 -6.333 17.206 1.00 94.31 193 ALA A C 1
ATOM 1502 O O . ALA A 1 193 ? -4.792 -5.795 17.891 1.00 94.31 193 ALA A O 1
ATOM 1503 N N . ARG A 1 194 ? -5.395 -7.424 16.472 1.00 94.38 194 ARG A N 1
ATOM 1504 C CA . ARG A 1 194 ? -4.043 -7.998 16.346 1.00 94.38 194 ARG A CA 1
ATOM 1505 C C . ARG A 1 194 ? -3.087 -7.047 15.629 1.00 94.38 194 ARG A C 1
ATOM 1507 O O . ARG A 1 194 ? -1.919 -6.983 15.998 1.00 94.38 194 ARG A O 1
ATOM 1514 N N . LEU A 1 195 ? -3.570 -6.311 14.627 1.00 92.25 195 LEU A N 1
ATOM 1515 C CA . LEU A 1 195 ? -2.747 -5.373 13.866 1.00 92.25 195 LEU A CA 1
ATOM 1516 C C . LEU A 1 195 ? -2.471 -4.072 14.622 1.00 92.25 195 LEU A C 1
ATOM 1518 O O . LEU A 1 195 ? -1.316 -3.666 14.679 1.00 92.25 195 LEU A O 1
ATOM 1522 N N . TYR A 1 196 ? -3.492 -3.429 15.191 1.00 89.38 196 TYR A N 1
ATOM 1523 C CA . TYR A 1 196 ? -3.374 -2.107 15.828 1.00 89.38 196 TYR A CA 1
ATOM 1524 C C . TYR A 1 196 ? -3.194 -2.154 17.352 1.00 89.38 196 TYR A C 1
ATOM 1526 O O . TYR A 1 196 ? -2.943 -1.124 17.975 1.00 89.38 196 TYR A O 1
ATOM 1534 N N . GLY A 1 197 ? -3.315 -3.328 17.969 1.00 85.12 197 GLY A N 1
ATOM 1535 C CA . GLY A 1 197 ? -3.249 -3.502 19.417 1.00 85.12 197 GLY A CA 1
ATOM 1536 C C . GLY A 1 197 ? -4.584 -3.258 20.129 1.00 85.12 197 GLY A C 1
ATOM 1537 O O . GLY A 1 197 ? -5.573 -2.806 19.555 1.00 85.12 197 GLY A O 1
ATOM 1538 N N . SER A 1 198 ? -4.621 -3.563 21.427 1.00 76.00 198 SER A N 1
ATOM 1539 C CA . SER A 1 198 ? -5.839 -3.501 22.251 1.00 76.00 198 SER A CA 1
ATOM 1540 C C . SER A 1 198 ? -6.221 -2.097 22.728 1.00 76.00 198 SER A C 1
ATOM 1542 O O . SER A 1 198 ? -7.314 -1.911 23.256 1.00 76.00 198 SER A O 1
ATOM 1544 N N . ASN A 1 199 ? -5.328 -1.116 22.575 1.00 77.56 199 ASN A N 1
ATOM 1545 C CA . ASN A 1 199 ? -5.504 0.232 23.126 1.00 77.56 199 ASN A CA 1
ATOM 1546 C C . ASN A 1 199 ? -6.286 1.175 22.196 1.00 77.56 199 ASN A C 1
ATOM 1548 O O . ASN A 1 199 ? -6.543 2.318 22.568 1.00 77.56 199 ASN A O 1
ATOM 1552 N N . VAL A 1 200 ? -6.668 0.711 21.003 1.00 82.81 200 VAL A N 1
ATOM 1553 C CA . VAL A 1 200 ? -7.500 1.466 20.059 1.00 82.81 200 VAL A CA 1
ATOM 1554 C C . VAL A 1 200 ? -8.971 1.090 20.192 1.00 82.81 200 VAL A C 1
ATOM 1556 O O . VAL A 1 200 ? -9.348 -0.073 20.359 1.00 82.81 200 VAL A O 1
ATOM 1559 N N . ARG A 1 201 ? -9.842 2.090 20.071 1.00 90.12 201 ARG A N 1
ATOM 1560 C CA . ARG A 1 201 ? -11.286 1.892 20.035 1.00 90.12 201 ARG A CA 1
ATOM 1561 C C . ARG A 1 201 ? -11.690 1.391 18.655 1.00 90.12 201 ARG A C 1
ATOM 1563 O O . ARG A 1 201 ? -11.887 2.175 17.733 1.00 90.12 201 ARG A O 1
ATOM 1570 N N . ILE A 1 202 ? -11.866 0.083 18.532 1.00 94.81 202 ILE A N 1
ATOM 1571 C CA . ILE A 1 202 ? -12.360 -0.540 17.301 1.00 94.81 202 ILE A CA 1
ATOM 1572 C C . ILE A 1 202 ? -13.885 -0.610 17.359 1.00 94.81 202 ILE A C 1
ATOM 1574 O O . ILE A 1 202 ? -14.447 -1.132 18.322 1.00 94.81 202 ILE A O 1
ATOM 1578 N N . THR A 1 203 ? -14.558 -0.117 16.329 1.00 96.44 203 THR A N 1
ATOM 1579 C CA . THR A 1 203 ? -15.988 -0.343 16.083 1.00 96.44 203 THR A CA 1
ATOM 1580 C C . THR A 1 203 ? -16.120 -1.087 14.769 1.00 96.44 203 THR A C 1
ATOM 1582 O O . THR A 1 203 ? -15.486 -0.697 13.792 1.00 96.44 203 THR A O 1
ATOM 1585 N N . VAL A 1 204 ? -16.918 -2.152 14.750 1.00 97.31 204 VAL A N 1
ATOM 1586 C CA . VAL A 1 204 ? -17.161 -2.943 13.543 1.00 97.31 204 VAL A CA 1
ATOM 1587 C C . VAL A 1 204 ? -18.652 -2.944 13.251 1.00 97.31 204 VAL A C 1
ATOM 1589 O O . VAL A 1 204 ? -19.442 -3.236 14.147 1.00 97.31 204 VAL A O 1
ATOM 1592 N N . THR A 1 205 ? -19.028 -2.603 12.022 1.00 96.75 205 THR A N 1
ATOM 1593 C CA . THR A 1 205 ? -20.421 -2.587 11.568 1.00 96.75 205 THR A CA 1
ATOM 1594 C C . THR A 1 205 ? -20.546 -3.306 10.234 1.00 96.75 205 THR A C 1
ATOM 1596 O O . THR A 1 205 ? -19.803 -3.020 9.295 1.00 96.75 205 THR A O 1
ATOM 1599 N N . ALA A 1 206 ? -21.498 -4.231 10.142 1.00 96.50 206 ALA A N 1
ATOM 1600 C CA . ALA A 1 206 ? -21.899 -4.796 8.863 1.00 96.50 206 ALA A CA 1
ATOM 1601 C C . ALA A 1 206 ? -22.872 -3.845 8.160 1.00 96.50 206 ALA A C 1
ATOM 1603 O O . ALA A 1 206 ? -23.758 -3.280 8.801 1.00 96.50 206 ALA A O 1
ATOM 1604 N N . GLU A 1 207 ? -22.696 -3.673 6.856 1.00 95.31 207 GLU A N 1
ATOM 1605 C CA . GLU A 1 207 ? -23.531 -2.833 6.002 1.00 95.31 207 GLU A CA 1
ATOM 1606 C C . GLU A 1 207 ? -24.004 -3.637 4.790 1.00 95.31 207 GLU A C 1
ATOM 1608 O O . GLU A 1 207 ? -23.341 -4.581 4.362 1.00 95.31 207 GLU A O 1
ATOM 1613 N N . ASP A 1 208 ? -25.136 -3.241 4.209 1.00 91.81 208 ASP A N 1
ATOM 1614 C CA . ASP A 1 208 ? -25.664 -3.888 3.002 1.00 91.81 208 ASP A CA 1
ATOM 1615 C C . ASP A 1 208 ? -24.893 -3.470 1.740 1.00 91.81 208 ASP A C 1
ATOM 1617 O O . ASP A 1 208 ? -24.930 -4.145 0.712 1.00 91.81 208 ASP A O 1
ATOM 1621 N N . THR A 1 209 ? -24.216 -2.318 1.768 1.00 90.88 209 THR A N 1
ATOM 1622 C CA . THR A 1 209 ? -23.462 -1.788 0.626 1.00 90.88 209 THR A CA 1
ATOM 1623 C C . THR A 1 209 ? -22.334 -0.874 1.092 1.00 90.88 209 THR A C 1
ATOM 1625 O O . THR A 1 209 ? -22.557 0.042 1.876 1.00 90.88 209 THR A O 1
ATOM 1628 N N . LEU A 1 210 ? -21.137 -1.065 0.532 1.00 90.31 210 LEU A N 1
ATOM 1629 C CA . LEU A 1 210 ? -20.031 -0.116 0.644 1.00 90.31 210 LEU A CA 1
ATOM 1630 C C . LEU A 1 210 ? -20.039 0.779 -0.595 1.00 90.31 210 LEU A C 1
ATOM 1632 O O . LEU A 1 210 ? -20.048 0.284 -1.720 1.00 90.31 210 LEU A O 1
ATOM 1636 N N . GLN A 1 211 ? -20.056 2.095 -0.395 1.00 85.81 211 GLN A N 1
ATOM 1637 C CA . GLN A 1 211 ? -20.090 3.044 -1.506 1.00 85.81 211 GLN A CA 1
ATOM 1638 C C . GLN A 1 211 ? -18.676 3.279 -2.060 1.00 85.81 211 GLN A C 1
ATOM 1640 O O . GLN A 1 211 ? -17.755 3.545 -1.276 1.00 85.81 211 GLN A O 1
ATOM 1645 N N . PRO A 1 212 ? -18.479 3.207 -3.387 1.00 85.06 212 PRO A N 1
ATOM 1646 C CA . PRO A 1 212 ? -17.242 3.661 -4.002 1.00 85.06 212 PRO A CA 1
ATOM 1647 C C . PRO A 1 212 ? -17.120 5.191 -3.921 1.00 85.06 212 PRO A C 1
ATOM 1649 O O . PRO A 1 212 ? -18.079 5.911 -3.644 1.00 85.06 212 PRO A O 1
ATOM 1652 N N . GLU A 1 213 ? -15.923 5.700 -4.197 1.00 81.44 213 GLU A N 1
ATOM 1653 C CA . GLU A 1 213 ? -15.694 7.132 -4.397 1.00 81.44 213 GLU A CA 1
ATOM 1654 C C . GLU A 1 213 ? -16.415 7.629 -5.662 1.00 81.44 213 GLU A C 1
ATOM 1656 O O . GLU A 1 213 ? -16.780 6.839 -6.532 1.00 81.44 213 GLU A O 1
ATOM 1661 N N . ALA A 1 214 ? -16.528 8.951 -5.839 1.00 76.12 214 ALA A N 1
ATOM 1662 C CA . ALA A 1 214 ? -17.146 9.554 -7.032 1.00 76.12 214 ALA A CA 1
ATOM 1663 C C . ALA A 1 214 ? -16.515 9.091 -8.366 1.00 76.12 214 ALA A C 1
ATOM 1665 O O . ALA A 1 214 ? -17.164 9.101 -9.405 1.00 76.12 214 ALA A O 1
ATOM 1666 N N . SER A 1 215 ? -15.254 8.644 -8.331 1.00 76.94 215 SER A N 1
ATOM 1667 C CA . SER A 1 215 ? -14.553 8.038 -9.474 1.00 76.94 215 SER A CA 1
ATOM 1668 C C . SER A 1 215 ? -15.021 6.618 -9.837 1.00 76.94 215 SER A C 1
ATOM 1670 O O . SER A 1 215 ? -14.525 6.043 -10.802 1.00 76.94 215 SER A O 1
ATOM 1672 N N . GLY A 1 216 ? -15.906 6.015 -9.039 1.00 79.50 216 GLY A N 1
ATOM 1673 C CA . GLY A 1 216 ? -16.306 4.610 -9.126 1.00 79.50 216 GLY A CA 1
ATOM 1674 C C . GLY A 1 216 ? -15.318 3.631 -8.478 1.00 79.50 216 GLY A C 1
ATOM 1675 O O . GLY A 1 216 ? -15.612 2.441 -8.390 1.00 79.50 216 GLY A O 1
ATOM 1676 N N . LYS A 1 217 ? -14.156 4.098 -7.996 1.00 79.56 217 LYS A N 1
ATOM 1677 C CA . LYS A 1 217 ? -13.159 3.243 -7.335 1.00 79.56 217 LYS A CA 1
ATOM 1678 C C . LYS A 1 217 ? -13.455 3.069 -5.851 1.00 79.56 217 LYS A C 1
ATOM 1680 O O . LYS A 1 217 ? -13.790 4.025 -5.154 1.00 79.56 217 LYS A O 1
ATOM 1685 N N . PHE A 1 218 ? -13.243 1.857 -5.350 1.00 83.69 218 PHE A N 1
ATOM 1686 C CA . PHE A 1 218 ? -13.294 1.580 -3.920 1.00 83.69 218 PHE A CA 1
ATOM 1687 C C . PHE A 1 218 ? -12.028 2.086 -3.236 1.00 83.69 218 PHE A C 1
ATOM 1689 O O . PHE A 1 218 ? -10.913 1.704 -3.595 1.00 83.69 218 PHE A O 1
ATOM 1696 N N . ARG A 1 219 ? -12.210 2.941 -2.229 1.00 87.38 219 ARG A N 1
ATOM 1697 C CA . ARG A 1 219 ? -11.138 3.378 -1.338 1.00 87.38 219 ARG A CA 1
ATOM 1698 C C . ARG A 1 219 ? -11.238 2.601 -0.033 1.00 87.38 219 ARG A C 1
ATOM 1700 O O . ARG A 1 219 ? -12.144 2.846 0.755 1.00 87.38 219 ARG A O 1
ATOM 1707 N N . PHE A 1 220 ? -10.316 1.672 0.188 1.00 91.12 220 PHE A N 1
ATOM 1708 C CA . PHE A 1 220 ? -10.356 0.764 1.338 1.00 91.12 220 PHE A CA 1
ATOM 1709 C C . PHE A 1 220 ? -10.113 1.462 2.674 1.00 91.12 220 PHE A C 1
ATOM 1711 O O . PHE A 1 220 ? -10.711 1.082 3.674 1.00 91.12 220 PHE A O 1
ATOM 1718 N N . VAL A 1 221 ? -9.262 2.486 2.695 1.00 91.81 221 VAL A N 1
ATOM 1719 C CA . VAL A 1 221 ? -8.876 3.182 3.923 1.00 91.81 221 VAL A CA 1
ATOM 1720 C C . VAL A 1 221 ? -9.140 4.674 3.779 1.00 91.81 221 VAL A C 1
ATOM 1722 O O . VAL A 1 221 ? -8.718 5.294 2.802 1.00 91.81 221 VAL A O 1
ATOM 1725 N N . ARG A 1 222 ? -9.834 5.265 4.755 1.00 87.75 222 ARG A N 1
ATOM 1726 C CA . ARG A 1 222 ? -10.107 6.705 4.811 1.00 87.75 222 ARG A CA 1
ATOM 1727 C C . ARG A 1 222 ? -9.571 7.285 6.109 1.00 87.75 222 ARG A C 1
ATOM 1729 O O . ARG A 1 222 ? -10.068 6.993 7.192 1.00 87.75 222 ARG A O 1
ATOM 1736 N N . THR A 1 223 ? -8.564 8.135 5.989 1.00 72.94 223 THR A N 1
ATOM 1737 C CA . THR A 1 223 ? -7.995 8.885 7.107 1.00 72.94 223 THR A CA 1
ATOM 1738 C C . THR A 1 223 ? -8.628 10.275 7.156 1.00 72.94 223 THR A C 1
ATOM 1740 O O . THR A 1 223 ? -8.755 10.934 6.122 1.00 72.94 223 THR A O 1
ATOM 1743 N N . ALA A 1 224 ? -9.046 10.731 8.342 1.00 58.97 224 ALA A N 1
ATOM 1744 C CA . ALA A 1 224 ? -9.541 12.102 8.520 1.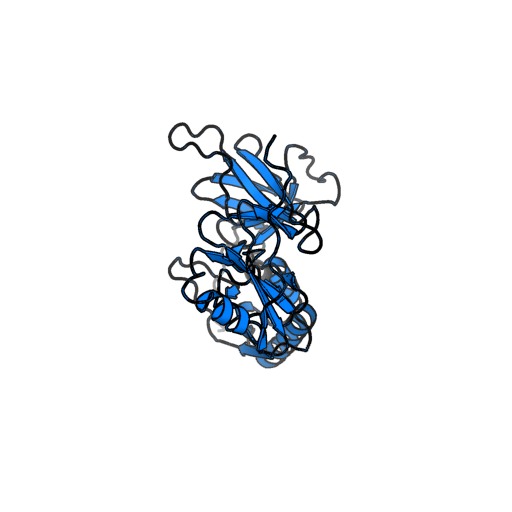00 58.97 224 ALA A CA 1
ATOM 1745 C C . ALA A 1 224 ? -8.441 13.152 8.276 1.00 58.97 224 ALA A C 1
ATOM 1747 O O . ALA A 1 224 ? -8.733 14.282 7.896 1.00 58.97 224 ALA A O 1
ATOM 1748 N N . PHE A 1 225 ? -7.174 12.751 8.425 1.00 55.41 225 PHE A N 1
ATOM 1749 C CA . PHE A 1 225 ? -6.011 13.595 8.193 1.00 55.41 225 PHE A CA 1
ATOM 1750 C C . PHE A 1 225 ? -5.007 12.875 7.285 1.00 55.41 225 PHE A C 1
ATOM 1752 O O . PHE A 1 225 ? -4.228 12.049 7.766 1.00 55.41 225 PHE A O 1
ATOM 1759 N N . PRO A 1 226 ? -4.979 13.191 5.978 1.00 48.75 226 PRO A N 1
ATOM 1760 C CA . PRO A 1 226 ? -4.055 12.587 5.018 1.00 48.75 226 PRO A CA 1
ATOM 1761 C C . PRO A 1 226 ? -2.574 12.840 5.320 1.00 48.75 226 PRO A C 1
ATOM 1763 O O . PRO A 1 226 ? -1.732 12.267 4.648 1.00 48.75 226 PRO A O 1
ATOM 1766 N N . CYS A 1 227 ? -2.251 13.726 6.267 1.00 45.28 227 CYS A N 1
ATOM 1767 C CA . CYS A 1 227 ? -0.921 14.293 6.489 1.00 45.28 227 CYS A CA 1
ATOM 1768 C C . CYS A 1 227 ? -0.334 14.040 7.889 1.00 45.28 227 CYS A C 1
ATOM 1770 O O . CYS A 1 227 ? 0.874 14.190 8.054 1.00 45.28 227 CYS A O 1
ATOM 1772 N N . LEU A 1 228 ? -1.126 13.590 8.872 1.00 46.69 228 LEU A N 1
ATOM 1773 C CA . LEU A 1 228 ? -0.663 13.403 10.261 1.00 46.69 228 LEU A CA 1
ATOM 1774 C C . LEU A 1 228 ? 0.274 12.196 10.474 1.00 46.69 228 LEU A C 1
ATOM 1776 O O . LEU A 1 228 ? 0.675 11.929 11.602 1.00 46.69 228 LEU A O 1
ATOM 1780 N N . GLY A 1 229 ? 0.639 11.479 9.408 1.00 49.00 229 GLY A N 1
ATOM 1781 C CA . GLY A 1 229 ? 1.612 10.381 9.452 1.00 49.00 229 GLY A CA 1
ATOM 1782 C C . GLY A 1 229 ? 2.626 10.354 8.301 1.00 49.00 229 GLY A C 1
ATOM 1783 O O . GLY A 1 229 ? 3.450 9.450 8.260 1.00 49.00 229 GLY A O 1
ATOM 1784 N N . PHE A 1 230 ? 2.599 11.315 7.366 1.00 43.34 230 PHE A N 1
ATOM 1785 C CA . PHE A 1 230 ? 3.606 11.392 6.286 1.00 43.34 230 PHE A CA 1
ATOM 1786 C C . PHE A 1 230 ? 4.648 12.468 6.497 1.00 43.34 230 PHE A C 1
ATOM 1788 O O . PHE A 1 230 ? 5.720 12.376 5.904 1.00 43.34 230 PHE A O 1
ATOM 1795 N N . ALA A 1 231 ? 4.350 13.491 7.294 1.00 51.12 231 ALA A N 1
ATOM 1796 C CA . ALA A 1 231 ? 5.364 14.464 7.629 1.00 51.12 231 ALA A CA 1
ATOM 1797 C C . ALA A 1 231 ? 6.244 13.827 8.721 1.00 51.12 231 ALA A C 1
ATOM 1799 O O . ALA A 1 231 ? 5.760 13.645 9.838 1.00 51.12 231 ALA A O 1
ATOM 1800 N N . PRO A 1 232 ? 7.512 13.454 8.432 1.00 56.53 232 PRO A N 1
ATOM 1801 C CA . PRO A 1 232 ? 8.420 12.904 9.449 1.00 56.53 232 PRO A CA 1
ATOM 1802 C C . PRO A 1 232 ? 8.643 13.890 10.605 1.00 56.53 232 PRO A C 1
ATOM 1804 O O . PRO A 1 232 ? 9.150 13.522 11.660 1.00 56.53 232 PRO A O 1
ATOM 1807 N N . ILE A 1 233 ? 8.251 15.146 10.393 1.00 75.31 233 ILE A N 1
ATOM 1808 C CA . ILE A 1 233 ? 8.259 16.233 11.349 1.00 75.31 233 ILE A CA 1
ATOM 1809 C C . ILE A 1 233 ? 6.916 16.963 11.293 1.00 75.31 233 ILE A C 1
ATOM 1811 O O . ILE A 1 233 ? 6.369 17.196 10.217 1.00 75.31 233 ILE A O 1
ATOM 1815 N N . LEU A 1 234 ? 6.399 17.375 12.446 1.00 86.75 234 LEU A N 1
ATOM 1816 C CA . LEU A 1 234 ? 5.381 18.419 12.501 1.00 86.75 234 LEU A CA 1
ATOM 1817 C C . LEU A 1 234 ? 6.114 19.749 12.574 1.00 86.75 234 LEU A C 1
ATOM 1819 O O . LEU A 1 234 ? 6.986 19.913 13.429 1.00 86.75 234 LEU A O 1
ATOM 1823 N N . CYS A 1 235 ? 5.801 20.683 11.687 1.00 90.50 235 CYS A N 1
ATOM 1824 C CA . CYS A 1 235 ? 6.416 21.996 11.737 1.00 90.50 235 CYS A CA 1
ATOM 1825 C C . CYS A 1 235 ? 5.451 23.100 11.348 1.00 90.50 235 CYS A C 1
ATOM 1827 O O . CYS A 1 235 ? 4.448 22.862 10.677 1.00 90.50 235 CYS A O 1
ATOM 1829 N N . ASP A 1 236 ? 5.796 24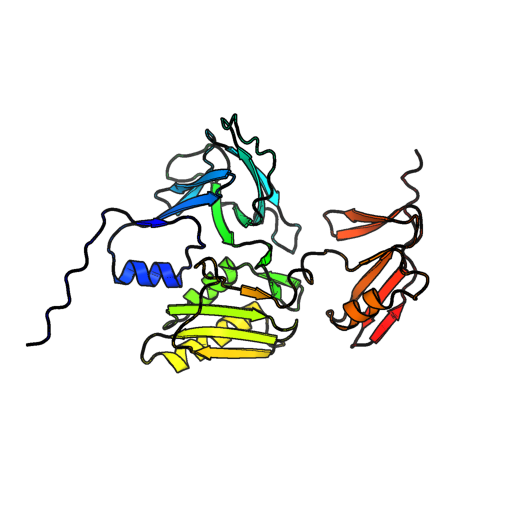.291 11.806 1.00 91.38 236 ASP A N 1
ATOM 1830 C CA . ASP A 1 236 ? 5.152 25.543 11.459 1.00 91.38 236 ASP A CA 1
ATOM 1831 C C . ASP A 1 236 ? 6.245 26.570 11.163 1.00 91.38 236 ASP A C 1
ATOM 1833 O O . ASP A 1 236 ? 7.351 26.485 11.706 1.00 91.38 236 ASP A O 1
ATOM 1837 N N . THR A 1 237 ? 5.976 27.497 10.257 1.00 90.81 237 THR A N 1
ATOM 1838 C CA . THR A 1 237 ? 6.982 28.391 9.677 1.00 90.81 237 THR A CA 1
ATOM 1839 C C . THR A 1 237 ? 6.563 29.834 9.859 1.00 90.81 237 THR A C 1
ATOM 1841 O O . THR A 1 237 ? 5.426 30.175 9.553 1.00 90.81 237 THR A O 1
ATOM 1844 N N . HIS A 1 238 ? 7.504 30.692 10.254 1.00 89.88 238 HIS A N 1
ATOM 1845 C CA . HIS A 1 238 ? 7.300 32.143 10.348 1.00 89.88 238 HIS A CA 1
ATOM 1846 C C . HIS A 1 2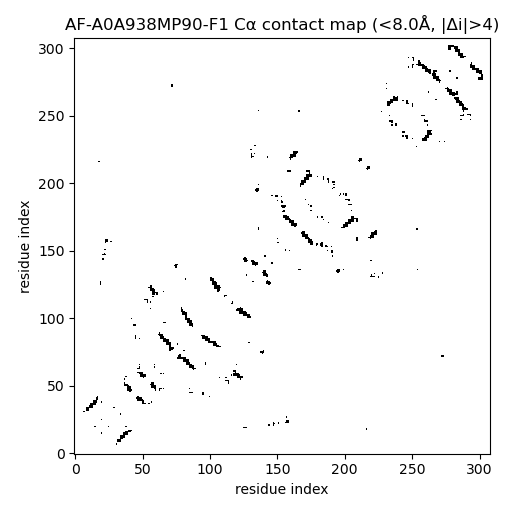38 ? 6.242 32.594 11.376 1.00 89.88 238 HIS A C 1
ATOM 1848 O O . HIS A 1 238 ? 5.784 33.733 11.321 1.00 89.88 238 HIS A O 1
ATOM 1854 N N . ALA A 1 239 ? 5.876 31.726 12.323 1.00 90.19 239 ALA A N 1
ATOM 1855 C CA . ALA A 1 239 ? 4.882 31.990 13.364 1.00 90.19 239 ALA A CA 1
ATOM 1856 C C . ALA A 1 239 ? 5.515 32.339 14.728 1.00 90.19 239 ALA A C 1
ATOM 1858 O O . ALA A 1 239 ? 4.883 32.214 15.778 1.00 90.19 239 ALA A O 1
ATOM 1859 N N . GLU A 1 240 ? 6.777 32.792 14.749 1.00 92.44 240 GLU A N 1
ATOM 1860 C CA . GLU A 1 240 ? 7.463 33.183 15.989 1.00 92.44 240 GLU A CA 1
ATOM 1861 C C . GLU A 1 240 ? 6.778 34.335 16.741 1.00 92.44 240 GLU A C 1
ATOM 1863 O O . GLU A 1 240 ? 6.940 34.442 17.956 1.00 92.44 240 GLU A O 1
ATOM 1868 N N . ALA A 1 241 ? 6.030 35.188 16.033 1.00 91.00 241 ALA A N 1
ATOM 1869 C CA . ALA A 1 241 ? 5.312 36.318 16.618 1.00 91.00 241 ALA A CA 1
ATOM 1870 C C . ALA A 1 241 ? 4.099 35.876 17.453 1.00 91.00 241 ALA A C 1
ATOM 1872 O O . ALA A 1 241 ? 3.828 36.483 18.488 1.00 91.00 241 ALA A O 1
ATOM 1873 N N . ASP A 1 242 ? 3.449 34.786 17.041 1.00 90.88 242 ASP A N 1
ATOM 1874 C CA . ASP A 1 242 ? 2.219 34.267 17.650 1.00 90.88 242 ASP A CA 1
ATOM 1875 C C . ASP A 1 242 ? 2.499 33.026 18.518 1.00 90.88 242 ASP A C 1
ATOM 1877 O O . ASP A 1 242 ? 1.611 32.244 18.846 1.00 90.88 242 ASP A O 1
ATOM 1881 N N . ASP A 1 243 ? 3.767 32.835 18.904 1.00 92.25 243 ASP A N 1
ATOM 1882 C CA . ASP A 1 243 ? 4.229 31.737 19.758 1.00 92.25 243 ASP A CA 1
ATOM 1883 C C . ASP A 1 243 ? 3.765 30.352 19.255 1.00 92.25 243 ASP A C 1
ATOM 1885 O O . ASP A 1 243 ? 3.466 29.451 20.044 1.00 92.25 243 ASP A O 1
ATOM 1889 N N . TRP A 1 244 ? 3.759 30.153 17.932 1.00 94.69 244 TRP A N 1
ATOM 1890 C CA . TRP A 1 244 ? 3.503 28.854 17.297 1.00 94.69 244 TRP A CA 1
ATOM 1891 C C . TRP A 1 244 ? 2.147 28.235 17.685 1.00 94.69 244 TRP A C 1
ATOM 1893 O O . TRP A 1 244 ? 2.071 27.041 18.002 1.00 94.69 244 TRP A O 1
ATOM 1903 N N . GLU A 1 245 ? 1.086 29.044 17.744 1.00 91.38 245 GLU A N 1
ATOM 1904 C CA . GLU A 1 245 ? -0.247 28.618 18.183 1.00 91.38 245 GLU A CA 1
ATOM 1905 C C . GLU A 1 245 ? -0.773 27.419 17.374 1.00 91.38 245 GLU A C 1
ATOM 1907 O O . GLU A 1 245 ? -1.208 26.419 17.958 1.00 91.38 245 GLU A O 1
ATOM 1912 N N . GLU A 1 246 ? -0.649 27.451 16.047 1.00 85.19 246 GLU A N 1
ATOM 1913 C CA . GLU A 1 246 ? -1.091 26.390 15.141 1.00 85.19 246 GLU A CA 1
ATOM 1914 C C . GLU A 1 246 ? -0.301 25.095 15.345 1.00 85.19 246 GLU A C 1
ATOM 1916 O O . GLU A 1 246 ? -0.886 24.010 15.441 1.00 85.19 246 GLU A O 1
ATOM 1921 N N . LEU A 1 247 ? 1.025 25.192 15.483 1.00 90.31 247 LEU A N 1
ATOM 1922 C CA . LEU A 1 247 ? 1.880 24.045 15.798 1.00 90.31 247 LEU A CA 1
ATOM 1923 C C . LEU A 1 247 ? 1.476 23.390 17.117 1.00 90.31 247 LEU A C 1
ATOM 1925 O O . LEU A 1 247 ? 1.432 22.163 17.231 1.00 90.31 247 LEU A O 1
ATOM 1929 N N . LYS A 1 248 ? 1.195 24.206 18.133 1.00 89.44 248 LYS A N 1
ATOM 1930 C CA . LYS A 1 248 ? 0.765 23.730 19.446 1.00 89.44 248 LYS A CA 1
ATOM 1931 C C . LYS A 1 248 ? -0.601 23.057 19.348 1.00 89.44 248 LYS A C 1
ATOM 1933 O O . LYS A 1 248 ? -0.751 21.939 19.840 1.00 89.44 248 LYS A O 1
ATOM 1938 N N . ALA A 1 249 ? -1.567 23.662 18.662 1.00 83.19 249 ALA A N 1
ATOM 1939 C CA . ALA A 1 249 ? -2.872 23.049 18.429 1.00 83.19 249 ALA A CA 1
ATOM 1940 C C . ALA A 1 249 ? -2.741 21.683 17.727 1.00 83.19 249 ALA A C 1
ATOM 1942 O O . ALA A 1 249 ? -3.322 20.695 18.181 1.00 83.19 249 ALA A O 1
ATOM 1943 N N . LEU A 1 250 ? -1.901 21.601 16.690 1.00 80.31 250 LEU A N 1
ATOM 1944 C CA . LEU A 1 250 ? -1.599 20.367 15.963 1.00 80.31 250 LEU A CA 1
ATOM 1945 C C . LEU A 1 250 ? -0.956 19.294 16.861 1.00 80.31 250 LEU A C 1
ATOM 1947 O O . LEU A 1 250 ? -1.350 18.126 16.830 1.00 80.31 250 LEU A O 1
ATOM 1951 N N . LEU A 1 251 ? 0.001 19.682 17.708 1.00 82.50 251 LEU A N 1
ATOM 1952 C CA . LEU A 1 251 ? 0.622 18.783 18.687 1.00 82.50 251 LEU A CA 1
ATOM 1953 C C . LEU A 1 251 ? -0.372 18.282 19.736 1.00 82.50 251 LEU A C 1
ATOM 1955 O O . LEU A 1 251 ? -0.268 17.137 20.170 1.00 82.50 251 LEU A O 1
ATOM 1959 N N . GLY A 1 252 ? -1.356 19.099 20.112 1.00 77.38 252 GLY A N 1
ATOM 1960 C CA . GLY A 1 252 ? -2.438 18.696 21.012 1.00 77.38 252 GLY A CA 1
ATOM 1961 C C . GLY A 1 252 ? -3.292 17.544 20.469 1.00 77.38 252 GLY A C 1
ATOM 1962 O O . GLY A 1 252 ? -3.864 16.793 21.256 1.00 77.38 252 GLY A O 1
ATOM 1963 N N . LEU A 1 253 ? -3.339 17.372 19.145 1.00 76.19 253 LEU A N 1
ATOM 1964 C CA . LEU A 1 253 ? -4.041 16.279 18.461 1.00 76.19 253 LEU A CA 1
ATOM 1965 C C . LEU A 1 253 ? -3.145 15.054 18.192 1.00 76.19 253 LEU A C 1
ATOM 1967 O O . LEU A 1 253 ? -3.622 14.046 17.671 1.00 76.19 253 LEU A O 1
ATOM 1971 N N . SER A 1 254 ? -1.854 15.140 18.518 1.00 70.62 254 SER A N 1
ATOM 1972 C CA . SER A 1 254 ? -0.846 14.120 18.216 1.00 70.62 254 SER A CA 1
ATOM 1973 C C . SER A 1 254 ? -0.631 13.137 19.377 1.00 70.62 254 SER A C 1
ATOM 1975 O O . SER A 1 254 ? -1.110 13.333 20.496 1.00 70.62 254 SER A O 1
ATOM 1977 N N . VAL A 1 255 ? 0.098 12.047 19.121 1.00 69.94 255 VAL A N 1
ATOM 1978 C CA . VAL A 1 255 ? 0.407 11.025 20.136 1.00 69.94 255 VAL A CA 1
ATOM 1979 C C . VAL A 1 255 ? 1.345 11.605 21.204 1.00 69.94 255 VAL A C 1
ATOM 1981 O O . VAL A 1 255 ? 2.259 12.366 20.901 1.00 69.94 255 VAL A O 1
ATOM 1984 N N . SER A 1 256 ? 1.151 11.244 22.477 1.00 78.62 256 SER A N 1
ATOM 1985 C CA . SER A 1 256 ? 2.056 11.669 23.556 1.00 78.62 256 SER A CA 1
ATOM 1986 C C . SER A 1 256 ? 3.500 11.238 23.255 1.00 78.62 256 SER A C 1
ATOM 1988 O O . SER A 1 256 ? 3.758 10.062 23.023 1.00 78.62 256 SER A O 1
ATOM 1990 N N . GLY A 1 257 ? 4.439 12.180 23.307 1.00 79.38 257 GLY A N 1
ATOM 1991 C CA . GLY A 1 257 ? 5.845 12.020 22.931 1.00 79.38 257 GLY A CA 1
ATOM 1992 C C . GLY A 1 257 ? 6.199 12.634 21.572 1.00 79.38 257 GLY A C 1
ATOM 1993 O O . GLY A 1 257 ? 7.383 12.774 21.273 1.00 79.38 257 GLY A O 1
ATOM 1994 N N . THR A 1 258 ? 5.217 13.039 20.756 1.00 83.25 258 THR A N 1
ATOM 1995 C CA . THR A 1 258 ? 5.482 13.716 19.478 1.00 83.25 258 THR A CA 1
ATOM 1996 C C . THR A 1 258 ? 6.149 15.073 19.704 1.00 83.25 258 THR A C 1
ATOM 1998 O O . THR A 1 258 ? 5.703 15.861 20.542 1.00 83.25 258 THR A O 1
ATOM 2001 N N . VAL A 1 259 ? 7.198 15.349 18.921 1.00 90.38 259 VAL A N 1
ATOM 2002 C CA . VAL A 1 259 ? 7.915 16.629 18.899 1.00 90.38 259 VAL A CA 1
ATOM 2003 C C . VAL A 1 259 ? 7.580 17.383 17.613 1.00 90.38 259 VAL A C 1
ATOM 2005 O O . VAL A 1 259 ? 7.699 16.830 16.522 1.00 90.38 259 VAL A O 1
ATOM 2008 N N . GLY A 1 260 ? 7.186 18.647 17.746 1.00 92.56 260 GLY A N 1
ATOM 2009 C CA . GLY A 1 260 ? 6.998 19.583 16.642 1.00 92.56 260 GLY A CA 1
ATOM 2010 C C . GLY A 1 260 ? 8.038 20.701 16.662 1.00 92.56 260 GLY A C 1
ATOM 2011 O O . GLY A 1 260 ? 8.618 21.004 17.711 1.00 92.56 260 GLY A O 1
ATOM 2012 N N . PHE A 1 261 ? 8.267 21.308 15.499 1.00 95.31 261 PHE A N 1
ATOM 2013 C CA . PHE A 1 261 ? 9.329 22.281 15.269 1.00 95.31 261 PHE A CA 1
ATOM 2014 C C . PHE A 1 261 ? 8.792 23.610 14.726 1.00 95.31 261 PHE A C 1
ATOM 2016 O O . PHE A 1 261 ? 8.158 23.645 13.677 1.00 95.31 261 PHE A O 1
ATOM 2023 N N . GLY A 1 262 ? 9.082 24.710 15.415 1.00 96.19 262 GLY A N 1
ATOM 2024 C CA . GLY A 1 262 ? 8.830 26.058 14.906 1.00 96.19 262 GLY A CA 1
ATOM 2025 C C . GLY A 1 262 ? 10.043 26.563 14.131 1.00 96.19 262 GLY A C 1
ATOM 2026 O O . GLY A 1 262 ? 11.130 26.672 14.704 1.00 96.19 262 GLY A O 1
ATOM 2027 N N . ILE A 1 263 ? 9.876 26.844 12.841 1.00 95.62 263 ILE A N 1
ATOM 2028 C CA . ILE A 1 263 ? 10.929 27.306 11.933 1.00 95.62 263 ILE A CA 1
ATOM 2029 C C . ILE A 1 263 ? 10.839 28.833 11.827 1.00 95.62 263 ILE A C 1
ATOM 2031 O O . ILE A 1 263 ? 9.934 29.343 11.160 1.00 95.62 263 ILE A O 1
ATOM 2035 N N . PRO A 1 264 ? 11.736 29.590 12.485 1.00 94.31 264 PRO A N 1
ATOM 2036 C CA . PRO A 1 264 ? 11.671 31.045 12.460 1.00 94.31 264 PRO A CA 1
ATOM 2037 C C . PRO A 1 264 ? 12.073 31.611 11.101 1.00 94.31 264 PRO A C 1
ATOM 2039 O O . PRO A 1 264 ? 12.758 30.962 10.306 1.00 94.31 264 PRO A O 1
ATOM 2042 N N . SER A 1 265 ? 11.738 32.875 10.861 1.00 92.31 265 SER A N 1
ATOM 2043 C CA . SER A 1 265 ? 12.144 33.586 9.649 1.00 92.31 265 SER A CA 1
ATOM 2044 C C . SER A 1 265 ? 13.659 33.616 9.466 1.00 92.31 265 SER A C 1
ATOM 2046 O O . SER A 1 265 ? 14.391 34.119 10.322 1.00 92.31 265 SER A O 1
ATOM 2048 N N . GLY A 1 266 ? 14.134 33.108 8.325 1.00 89.00 266 GLY A N 1
ATOM 2049 C CA . GLY A 1 266 ? 15.561 32.930 8.034 1.00 89.00 266 GLY A CA 1
ATOM 2050 C C . GLY A 1 266 ? 16.160 31.632 8.591 1.00 89.00 266 GLY A C 1
ATOM 2051 O O . GLY A 1 266 ? 17.379 31.482 8.577 1.00 89.00 266 GLY A O 1
ATOM 2052 N N . GLY A 1 267 ? 15.327 30.723 9.101 1.00 89.62 267 GLY A N 1
ATOM 2053 C CA . GLY A 1 267 ? 15.696 29.357 9.452 1.00 89.62 267 GLY A CA 1
ATOM 2054 C C . GLY A 1 267 ? 15.127 28.334 8.467 1.00 89.62 267 GLY A C 1
ATOM 2055 O O . GLY A 1 267 ? 14.188 28.612 7.724 1.00 89.62 267 GLY A O 1
ATOM 2056 N N . ALA A 1 268 ? 15.692 27.134 8.486 1.00 88.56 268 ALA A N 1
ATOM 2057 C CA . ALA A 1 268 ? 15.164 25.957 7.807 1.00 88.56 268 ALA A CA 1
ATOM 2058 C C . ALA A 1 268 ? 15.424 24.703 8.652 1.00 88.56 268 ALA A C 1
ATOM 2060 O O . ALA A 1 268 ? 16.209 24.736 9.602 1.00 88.56 268 ALA A O 1
ATOM 2061 N N . LEU A 1 269 ? 14.778 23.594 8.297 1.00 90.19 269 LEU A N 1
ATOM 2062 C CA . LEU A 1 269 ? 15.081 22.273 8.841 1.00 90.19 269 LEU A CA 1
ATOM 2063 C C . LEU A 1 269 ? 15.589 21.364 7.729 1.00 90.19 269 LEU A C 1
ATOM 2065 O O . LEU A 1 269 ? 15.024 21.337 6.636 1.00 90.19 269 LEU A O 1
ATOM 2069 N N . CYS A 1 270 ? 16.616 20.582 8.035 1.00 82.69 270 CYS A N 1
ATOM 2070 C CA . CYS A 1 270 ? 17.010 19.428 7.246 1.00 82.69 270 CYS A CA 1
ATOM 2071 C C . CYS A 1 270 ? 16.566 18.168 7.989 1.00 82.69 270 CYS A C 1
ATOM 2073 O O . CYS A 1 270 ? 16.828 18.021 9.182 1.00 82.69 270 CYS A O 1
ATOM 2075 N N . VAL A 1 271 ? 15.870 17.276 7.284 1.00 79.06 271 VAL A N 1
ATOM 2076 C CA . VAL A 1 271 ? 15.446 15.976 7.813 1.00 79.06 271 VAL A CA 1
ATOM 2077 C C . VAL A 1 271 ? 16.162 14.898 7.016 1.00 79.06 271 VAL A C 1
ATOM 2079 O O . VAL A 1 271 ? 15.907 14.721 5.823 1.00 79.06 271 VAL A O 1
ATOM 2082 N N . ALA A 1 272 ? 17.085 14.200 7.668 1.00 68.62 272 ALA A N 1
ATOM 2083 C CA . ALA A 1 272 ? 17.830 13.111 7.063 1.00 68.62 272 ALA A CA 1
ATOM 2084 C C . ALA A 1 272 ? 16.952 11.848 6.914 1.00 68.62 272 ALA A C 1
ATOM 2086 O O . ALA A 1 272 ? 15.977 11.677 7.651 1.00 68.62 272 ALA A O 1
ATOM 2087 N N . PRO A 1 273 ? 17.287 10.927 5.985 1.00 49.03 273 PRO A N 1
ATOM 2088 C CA . PRO A 1 273 ? 16.528 9.690 5.777 1.00 49.03 273 PRO A CA 1
ATOM 2089 C C . PRO A 1 273 ? 16.424 8.773 7.006 1.00 49.03 273 PRO A C 1
ATOM 2091 O O . PRO A 1 273 ? 15.524 7.940 7.061 1.00 49.03 273 PRO A O 1
ATOM 2094 N N . ASP A 1 274 ? 17.332 8.912 7.976 1.00 61.03 274 ASP A N 1
ATOM 2095 C CA . ASP A 1 274 ? 17.323 8.184 9.251 1.00 61.03 274 ASP A CA 1
ATOM 2096 C C . ASP A 1 274 ? 16.425 8.835 10.326 1.00 61.03 274 ASP A C 1
ATOM 2098 O O . ASP A 1 274 ? 16.330 8.329 11.442 1.00 61.03 274 ASP A O 1
ATOM 2102 N N . GLY A 1 275 ? 15.756 9.944 9.991 1.00 62.91 275 GLY A N 1
ATOM 2103 C CA . GLY A 1 275 ? 14.881 10.699 10.888 1.00 62.91 275 GLY A CA 1
ATOM 2104 C C . GLY A 1 275 ? 15.592 11.773 11.713 1.00 62.91 275 GLY A C 1
ATOM 2105 O O . GLY A 1 275 ? 14.934 12.465 12.492 1.00 62.91 275 GLY A O 1
ATOM 2106 N N . THR A 1 276 ? 16.905 11.953 11.552 1.00 78.75 276 THR A N 1
ATOM 2107 C CA . THR A 1 276 ? 17.640 13.026 12.229 1.00 78.75 276 THR A CA 1
ATOM 2108 C C . THR A 1 276 ? 17.197 14.387 11.699 1.00 78.75 276 THR A C 1
ATOM 2110 O O . THR A 1 276 ? 17.121 14.597 10.489 1.00 78.75 276 THR A O 1
ATOM 2113 N N . VAL A 1 277 ? 16.930 15.329 12.606 1.00 86.69 277 VAL A N 1
ATOM 2114 C CA . VAL A 1 277 ? 16.527 16.700 12.266 1.00 86.69 277 VAL A CA 1
ATOM 2115 C C . VAL A 1 277 ? 17.630 17.663 12.686 1.00 86.69 277 VAL A C 1
ATOM 2117 O O . VAL A 1 277 ? 18.027 17.668 13.853 1.00 86.69 277 VAL A O 1
ATOM 2120 N N . THR A 1 278 ? 18.088 18.504 11.764 1.00 90.75 278 THR A N 1
ATOM 2121 C CA . THR A 1 278 ? 19.009 19.616 12.040 1.00 90.75 278 THR A CA 1
ATOM 2122 C C . THR A 1 278 ? 18.377 20.941 11.631 1.00 90.75 278 THR A C 1
ATOM 2124 O O . THR A 1 278 ? 17.607 21.008 10.672 1.00 90.75 278 THR A O 1
ATOM 2127 N N . ALA A 1 279 ? 18.663 22.006 12.381 1.00 92.94 279 ALA A N 1
ATOM 2128 C CA . ALA A 1 279 ? 18.266 23.353 11.987 1.00 92.94 279 ALA A CA 1
ATOM 2129 C C . ALA A 1 279 ? 19.354 23.980 11.106 1.00 92.94 279 ALA A C 1
ATOM 2131 O O . ALA A 1 279 ? 20.534 23.683 11.264 1.00 92.94 279 ALA A O 1
ATOM 2132 N N . ILE A 1 280 ? 18.969 24.856 10.185 1.00 91.62 280 ILE A N 1
ATOM 2133 C CA . ILE A 1 280 ? 19.877 25.606 9.310 1.00 91.62 280 ILE A CA 1
ATOM 2134 C C . ILE A 1 280 ? 19.557 27.092 9.460 1.00 91.62 280 ILE A C 1
ATOM 2136 O O . ILE A 1 280 ? 18.389 27.479 9.526 1.00 91.62 280 ILE A O 1
ATOM 2140 N N . GLY A 1 281 ? 20.591 27.934 9.515 1.00 91.12 281 GLY A N 1
ATOM 2141 C CA . GLY A 1 281 ? 20.473 29.394 9.588 1.00 91.12 281 GLY A CA 1
ATOM 2142 C C . GLY A 1 281 ? 20.113 29.917 10.980 1.00 91.12 281 GLY A C 1
ATOM 2143 O O . GLY A 1 281 ? 20.886 30.663 11.578 1.00 91.12 281 GLY A O 1
ATOM 2144 N N . LYS A 1 282 ? 18.964 29.511 11.532 1.00 91.94 282 LYS A N 1
ATOM 2145 C CA . LYS A 1 282 ? 18.504 29.913 12.872 1.00 91.94 282 LYS A CA 1
ATOM 2146 C C . LYS A 1 282 ? 18.068 28.717 13.720 1.00 91.94 282 LYS A C 1
ATOM 2148 O O . LYS A 1 282 ? 17.635 27.715 13.157 1.00 91.94 282 LYS A O 1
ATOM 2153 N N . PRO A 1 283 ? 18.132 28.822 15.064 1.00 95.06 283 PRO A N 1
ATOM 2154 C CA . PRO A 1 283 ? 17.621 27.778 15.941 1.00 95.06 283 PRO A CA 1
ATOM 2155 C C . PRO A 1 283 ? 16.123 27.545 15.733 1.00 95.06 283 PRO A C 1
ATOM 2157 O O . PRO A 1 283 ? 15.350 28.503 15.725 1.00 95.06 283 PRO A O 1
ATOM 2160 N N . ALA A 1 284 ? 15.705 26.287 15.620 1.00 95.75 284 ALA A N 1
ATOM 2161 C CA . ALA A 1 284 ? 14.291 25.935 15.514 1.00 95.75 284 ALA A CA 1
ATOM 2162 C C . ALA A 1 284 ? 13.678 25.711 16.904 1.00 95.75 284 ALA A C 1
ATOM 2164 O O . ALA A 1 284 ? 14.230 24.971 17.724 1.00 95.75 284 ALA A O 1
ATOM 2165 N N . SER A 1 285 ? 12.523 26.319 17.176 1.00 96.56 285 SER A N 1
ATOM 2166 C CA . SER A 1 285 ? 11.759 26.071 18.404 1.00 96.56 285 SER A CA 1
ATOM 2167 C C . SER A 1 285 ? 11.303 24.618 18.453 1.00 96.56 285 SER A C 1
ATOM 216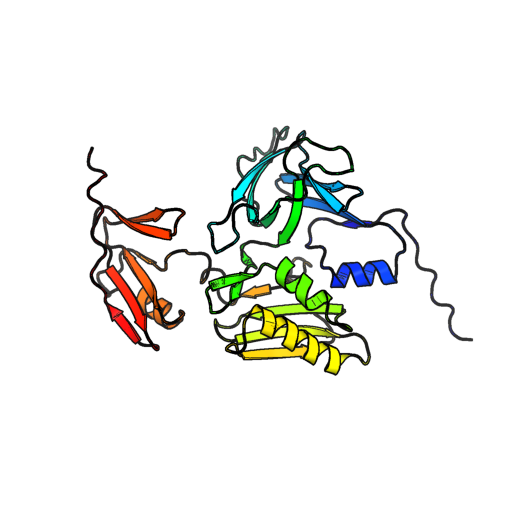9 O O . SER A 1 285 ? 10.998 24.033 17.418 1.00 96.56 285 SER A O 1
ATOM 2171 N N . ARG A 1 286 ? 11.227 24.025 19.646 1.00 96.56 286 ARG A N 1
ATOM 2172 C CA . ARG A 1 286 ? 10.778 22.640 19.823 1.00 96.56 286 ARG A CA 1
ATOM 2173 C C . ARG A 1 286 ? 9.681 22.551 20.866 1.00 96.56 286 ARG A C 1
ATOM 2175 O O . ARG A 1 286 ? 9.815 23.096 21.960 1.00 96.56 286 ARG A O 1
ATOM 2182 N N . PHE A 1 287 ? 8.645 21.784 20.559 1.00 95.75 287 PHE A N 1
ATOM 2183 C CA . PHE A 1 287 ? 7.519 21.540 21.454 1.00 95.75 287 PHE A CA 1
ATOM 2184 C C . PHE A 1 287 ? 7.209 20.051 21.487 1.00 95.75 287 PHE A C 1
ATOM 2186 O O . PHE A 1 287 ? 7.245 19.397 20.454 1.00 95.75 287 PHE A O 1
ATOM 2193 N N . GLU A 1 288 ? 6.909 19.511 22.659 1.00 93.94 288 GLU A N 1
ATOM 2194 C CA . GLU A 1 288 ? 6.563 18.102 22.842 1.00 93.94 288 GLU A CA 1
ATOM 2195 C C . GLU A 1 288 ? 5.218 17.993 23.552 1.00 93.94 288 GLU A C 1
ATOM 2197 O O . GLU A 1 288 ? 4.985 18.671 24.557 1.00 93.94 288 GLU A O 1
ATOM 2202 N N . VAL A 1 289 ? 4.336 17.123 23.063 1.00 89.56 289 VAL A N 1
ATOM 2203 C CA . VAL A 1 289 ? 3.103 16.783 23.781 1.00 89.56 289 VAL A CA 1
ATOM 2204 C C . VAL A 1 289 ? 3.385 15.659 24.781 1.00 89.56 289 VAL A C 1
ATOM 2206 O O . VAL A 1 289 ? 3.869 14.595 24.418 1.00 89.56 289 VAL A O 1
ATOM 2209 N N . ARG A 1 290 ? 3.079 15.862 26.064 1.00 86.44 290 ARG A N 1
ATOM 2210 C CA . ARG A 1 290 ? 3.124 14.826 27.109 1.00 86.44 290 ARG A CA 1
ATOM 2211 C C . ARG A 1 290 ? 1.814 14.806 27.874 1.00 86.44 290 ARG A C 1
ATOM 2213 O O . ARG A 1 290 ? 1.456 15.800 28.502 1.00 86.44 290 ARG A O 1
ATOM 2220 N N . ASN A 1 291 ? 1.118 13.668 27.862 1.00 81.31 291 ASN A N 1
ATOM 2221 C CA . ASN A 1 291 ? -0.148 13.479 28.585 1.00 81.31 291 ASN A CA 1
ATOM 2222 C C . ASN A 1 291 ? -1.177 14.595 28.296 1.00 81.31 291 ASN A C 1
ATOM 2224 O O . ASN A 1 291 ? -1.780 15.146 29.217 1.00 81.31 291 ASN A O 1
ATOM 2228 N N . GLY A 1 292 ? -1.322 14.982 27.023 1.00 74.19 292 GLY A N 1
ATOM 2229 C CA . GLY A 1 292 ? -2.254 16.033 26.589 1.00 74.19 292 GLY A CA 1
ATOM 2230 C C . GLY A 1 292 ? -1.833 17.467 26.935 1.00 74.19 292 GLY A C 1
ATOM 2231 O O . GLY A 1 292 ? -2.616 18.392 26.744 1.00 74.19 292 GLY A O 1
ATOM 2232 N N . ARG A 1 293 ? -0.614 17.679 27.448 1.00 85.81 293 ARG A N 1
ATOM 2233 C CA . ARG A 1 293 ? -0.038 19.009 27.693 1.00 85.81 293 ARG A CA 1
ATOM 2234 C C . ARG A 1 293 ? 1.155 19.248 26.789 1.00 85.81 293 ARG A C 1
ATOM 2236 O O . ARG A 1 293 ? 1.979 18.358 26.610 1.00 85.81 293 ARG A O 1
ATOM 2243 N N . ILE A 1 294 ? 1.281 20.465 26.281 1.00 90.62 294 ILE A N 1
ATOM 2244 C CA . ILE A 1 294 ? 2.395 20.849 25.417 1.00 90.62 294 ILE A CA 1
ATOM 2245 C C . ILE A 1 294 ? 3.483 21.482 26.273 1.00 90.62 294 ILE A C 1
ATOM 2247 O O . ILE A 1 294 ? 3.216 22.361 27.094 1.00 90.62 294 ILE A O 1
ATOM 2251 N N . LYS A 1 295 ? 4.717 21.021 26.091 1.00 94.06 295 LYS A N 1
ATOM 2252 C CA . LYS A 1 295 ? 5.895 21.508 26.797 1.00 94.06 295 LYS A CA 1
ATOM 2253 C C . LYS A 1 295 ? 6.917 22.021 25.790 1.00 94.06 295 LYS A C 1
ATOM 2255 O O . LYS A 1 295 ? 7.265 21.312 24.851 1.00 94.06 295 LYS A O 1
ATOM 2260 N N . ALA A 1 296 ? 7.431 23.226 26.017 1.00 94.31 296 ALA A N 1
ATOM 2261 C CA . ALA A 1 296 ? 8.567 23.735 25.260 1.00 94.31 296 ALA A CA 1
ATOM 2262 C C . ALA A 1 296 ? 9.845 22.964 25.638 1.00 94.31 296 ALA A C 1
ATOM 2264 O O . ALA A 1 296 ? 10.115 22.710 26.817 1.00 94.31 296 ALA A O 1
ATOM 2265 N N . LEU A 1 297 ? 10.621 22.584 24.630 1.00 94.44 297 LEU A N 1
ATOM 2266 C CA . LEU A 1 297 ? 11.940 21.976 24.766 1.00 94.44 297 LEU A CA 1
ATOM 2267 C C . LEU A 1 297 ? 13.026 23.007 24.416 1.00 94.44 297 LEU A C 1
ATOM 2269 O O . LEU A 1 297 ? 12.725 24.016 23.775 1.00 94.44 297 LEU A O 1
ATOM 2273 N N . PRO A 1 298 ? 14.295 22.765 24.798 1.00 95.56 298 PRO A N 1
ATOM 2274 C CA . PRO A 1 298 ? 15.404 23.563 24.295 1.00 95.56 298 PRO A CA 1
ATOM 2275 C C . PRO A 1 298 ? 15.373 23.631 22.756 1.00 95.56 298 PRO A C 1
ATOM 2277 O O . PRO A 1 298 ? 15.193 22.580 22.124 1.00 95.56 298 PRO A O 1
ATOM 2280 N N . PRO A 1 299 ? 15.534 24.827 22.153 1.00 93.75 299 PRO A N 1
ATOM 2281 C CA . PRO A 1 299 ? 15.575 24.977 20.703 1.00 93.75 299 PRO A CA 1
ATOM 2282 C C . PRO A 1 299 ? 16.648 24.087 20.074 1.00 93.75 299 PRO A C 1
ATOM 2284 O O . PRO A 1 299 ? 17.707 23.860 20.661 1.00 93.75 299 PRO A O 1
ATOM 2287 N N . LEU A 1 300 ? 16.376 23.586 18.871 1.00 93.75 300 LEU A N 1
ATOM 2288 C CA . LEU A 1 300 ? 17.355 22.868 18.068 1.00 93.75 300 LEU A CA 1
ATOM 2289 C C . LEU A 1 300 ? 18.370 23.884 17.523 1.00 93.75 300 LEU A C 1
ATOM 2291 O O . LEU A 1 300 ? 17.957 24.767 16.769 1.00 93.75 300 LEU A O 1
ATOM 2295 N N . PRO A 1 301 ? 19.658 23.814 17.895 1.00 92.69 301 PRO A N 1
ATOM 2296 C CA . PRO A 1 301 ? 20.650 24.754 17.390 1.00 92.69 301 PRO A CA 1
ATOM 2297 C C . PRO A 1 301 ? 20.880 24.552 15.883 1.00 92.69 301 PRO A C 1
ATOM 2299 O O . PRO A 1 301 ? 20.706 23.432 15.391 1.00 92.69 301 PRO A O 1
ATOM 2302 N N . PRO A 1 302 ? 21.266 25.612 15.150 1.00 88.88 302 PRO A N 1
ATOM 2303 C CA . PRO A 1 302 ? 21.648 25.480 13.755 1.00 88.88 302 PRO A CA 1
ATOM 2304 C C . PRO A 1 302 ? 22.930 24.649 13.635 1.00 88.88 302 PRO A C 1
ATOM 2306 O O . PRO A 1 302 ? 23.841 24.780 14.455 1.00 88.88 302 PRO A O 1
ATOM 2309 N N . ASP A 1 303 ? 22.989 23.798 12.617 1.00 82.56 303 ASP A N 1
ATOM 2310 C CA . ASP A 1 303 ? 24.186 23.050 12.259 1.00 82.56 303 ASP A CA 1
ATOM 2311 C C . ASP A 1 303 ? 25.249 24.021 11.723 1.00 82.56 303 ASP A C 1
ATOM 2313 O O . ASP A 1 303 ? 24.980 24.837 10.841 1.00 82.56 303 ASP A O 1
ATOM 2317 N N . THR A 1 304 ? 26.454 23.968 12.285 1.00 64.94 304 THR A N 1
ATOM 2318 C CA . THR A 1 304 ? 27.562 24.873 11.940 1.00 64.94 304 THR A CA 1
ATOM 2319 C C . THR A 1 304 ? 28.365 24.397 10.724 1.00 64.94 304 THR A C 1
ATOM 2321 O O . THR A 1 304 ? 29.381 24.999 10.392 1.00 64.94 304 THR A O 1
ATOM 2324 N N . LEU A 1 305 ? 27.959 23.303 10.070 1.00 54.28 305 LEU A N 1
ATOM 2325 C CA . LEU A 1 305 ? 28.744 22.629 9.026 1.00 54.28 305 LEU A CA 1
ATOM 2326 C C . LEU A 1 305 ? 28.499 23.117 7.583 1.00 54.28 305 LEU A C 1
ATOM 2328 O O . LEU A 1 305 ? 29.043 22.522 6.657 1.00 54.28 305 LEU A O 1
ATOM 2332 N N . THR A 1 306 ? 27.740 24.195 7.357 1.00 48.81 306 THR A N 1
ATOM 2333 C CA . THR A 1 306 ? 27.444 24.716 6.000 1.00 48.81 306 THR A CA 1
ATOM 2334 C C . THR A 1 306 ? 28.008 26.114 5.699 1.00 48.81 306 THR A C 1
ATOM 2336 O O . THR A 1 306 ? 27.438 26.828 4.880 1.00 48.81 306 THR A O 1
ATOM 2339 N N . GLU A 1 307 ? 29.119 26.519 6.326 1.00 42.88 307 GLU A N 1
ATOM 2340 C CA . GLU A 1 307 ? 29.865 27.748 5.962 1.00 42.88 307 GLU A CA 1
ATOM 2341 C C . GLU A 1 307 ? 31.254 27.477 5.333 1.00 42.88 307 GLU A C 1
ATOM 2343 O O . GLU A 1 307 ? 32.188 28.257 5.519 1.00 42.88 307 GLU A O 1
ATOM 2348 N N . SER A 1 308 ? 31.414 26.396 4.557 1.00 36.28 308 SER A N 1
ATOM 2349 C CA . SER A 1 308 ? 32.604 26.177 3.707 1.00 36.28 308 SER A CA 1
ATOM 2350 C C . SER A 1 308 ? 32.243 25.977 2.245 1.00 36.28 308 SER A C 1
ATOM 2352 O O . SER A 1 308 ? 31.436 25.052 1.996 1.00 36.28 308 SER A O 1
#

pLDDT: mean 87.72, std 12.22, range [36.28, 98.19]

Foldseek 3Di:
DPPDDDDDDEDQEAEDEPAFCFLLNVVVCVVRYVHYYKYFYDDPQQPTQWTADPQRKTDGPVVFKAWDFDAADPPQGPRFKGWTQIFTPDDPPHGGGRHGPQWMFGFDPVPDDPVPDDPHTITNDTQGGNLQWDAALVGHIDTNNNLSVLLSPQPFFNDWAWEPAANQEIEIETAGHVPCQVSSQVSSQVSVCVVRPDRHHYHYYYDNDDDDDPVRYRDRGHYPDSPLNPPLAAEDEQCVVVVPPVSQVSLLRHRAFHKHKYAHVQKDWDQDSNRDIAIARAWIWMWGHHPSDIDTDPTHGHDPPPPD

Nearest PDB structures (foldseek):
  4rvn-assembly1_B  TM=7.967E-01  e=1.856E-13  Bacteroides thetaiotaomicron VPI-5482
  4rvo-assembly2_D  TM=7.936E-01  e=1.842E-12  Bacteroides thetaiotaomicron VPI-5482
  6wuq-assembly1_B  TM=7.370E-01  e=1.069E-12  Streptomyces sp.
  4rvo-assembly1_B  TM=7.803E-01  e=6.164E-12  Bacteroides thetaiotaomicron VPI-5482
  6siw-assembly1_B  TM=7.109E-01  e=2.646E-12  Streptomyces sp. Tu 6176

Mean predicted aligned error: 11.64 Å

Secondary structure (DSSP, 8-state):
-PPPPP-----S-EEE-SS---HHHHHHHHHH--S-EEEEEEETTTEEEEEE-TTS-EEE-TTTEEEEEEEPPTTTT-TTEEEEEEEESS-SSS---SEEEEEEEEE--S-S-TT---SS-EEEEEEEEGGG-EE-TT--EE-HHHHHHHHHTSTTEEEEEEEEEETTEEEEEEEE-TT-HHHHHHHHHHHHHHHH-TTSEEEEEE-S-PPPPTTS---SEEES-TTTTT-SSEEEES-GGGTTHHHHHHHHTSPTT-EEEEE-TT-EEEE-TTS-EEEESSPEEEEEEETTEEEEEEEEPBPSTT--

Radius of gyration: 23.24 Å; Cα contacts (8 Å, |Δi|>4): 612; chains: 1; bounding box: 72×62×56 Å

Solvent-accessible surface area (backbone atoms only — not comparable to full-atom values): 17698 Å² total; per-residue (Å²): 130,80,79,78,75,80,86,74,87,72,58,86,62,44,81,44,56,90,61,83,84,44,58,36,52,52,52,54,50,56,74,77,34,90,38,56,75,45,46,42,42,57,45,94,90,60,43,68,43,29,38,42,47,98,83,64,38,29,35,36,34,61,91,44,34,51,74,52,74,45,55,36,48,74,89,57,47,31,83,48,24,26,39,45,20,38,26,49,52,96,45,92,87,63,83,42,72,63,40,72,74,54,35,29,35,28,53,48,83,85,63,84,52,90,85,69,70,77,64,71,57,49,24,58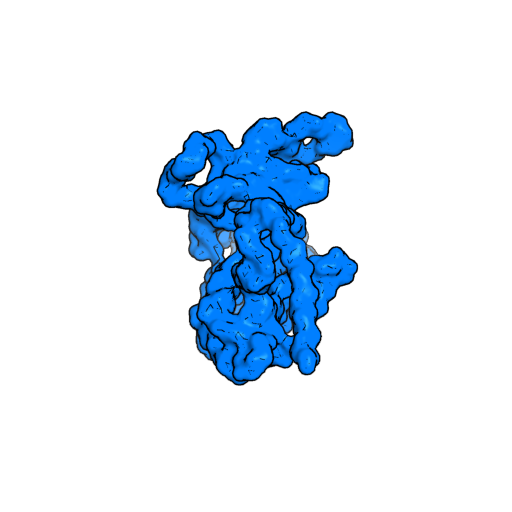,42,74,32,40,46,54,77,43,46,45,65,29,86,88,63,45,59,40,41,50,44,58,51,40,58,49,47,51,71,32,65,39,47,56,43,66,34,39,35,33,79,47,98,54,39,39,41,38,39,29,31,48,38,92,93,25,48,72,58,20,43,52,43,43,48,51,44,51,33,70,69,48,38,84,88,44,49,74,42,66,45,78,45,98,72,85,79,50,45,98,86,68,48,77,68,51,46,46,60,72,57,75,54,86,80,70,54,96,57,47,67,41,68,63,37,69,88,65,70,38,53,68,48,50,56,54,40,62,75,47,62,69,70,46,59,34,36,38,30,35,81,76,33,44,77,48,73,46,86,88,70,52,75,43,17,34,82,30,56,22,41,29,36,30,17,51,89,83,39,81,43,82,49,81,56,41,61,43,60,82,84,80,85,123

Sequence (308 aa):
MTPESPSVFQPALIFLTYSFPSRTYLRQIRRVFRAPTISSYGSTETGHVFMECEDGRLHQNTDHCRVDFQPWATPSGGPDRGRLLVTVFHNSWFIVLRFDIGDVARLDTRGPCPCGRTAGLTLAAIEGRIKDVTFTPDGRVLTVEDLDAALATAPGIDGWQLDLPDPQSLRLRLLAEPGATDAACREAREQIARLYGSNVRITVTAEDTLQPEASGKFRFVRTAFPCLGFAPILCDTHAEADDWEELKALLGLSVSGTVGFGIPSGGALCVAPDGTVTAIGKPASRFEVRNGRIKALPPLPPDTLTES